Protein AF-B0TP03-F1 (afdb_monomer_lite)

Radius of gyration: 32.06 Å; chains: 1; bounding box: 71×53×84 Å

Secondary structure (DSSP, 8-state):
--BSEEEEE-TTSPEEE---B-SHHHHHHHHHHHHHH---PPPPSSS-S-----EEEEEEEETTEEEEEEEEESSSSEEEEEEEEEETTTEEEEEEEEEEEEHHHHHHHHHHHHHS-HHHHHHHHS----HHHHHHHHHHHHHHHHHHHHHHHHHHTTTPEEETTHHHHHHHHHHHHHHHHHHHHHHHHHSHHHHHHHHHTT--HHHHHHHHHHHHHHHHHHHHHHHHHHHHHHH-EEEEEEEEEEEEEEEEESSS-EEEEEETTEES-EEPS-HHHHHH--TT-EEEEEEEE-SSEEEEEEEEE-

Foldseek 3Di:
DKFQWKWKQAQVRDIDTPGIGQDLVSLVVSLVVVLVPHDDDDDDPPPPDDRPFIWIWIWDDDQQKIKIWIWGDPDSFKTWIKIWIADNPSDDIDIDTLGIDTVVVVSVLVVCVNPDDPVVNCCLRPNPCDPVVVVLVVVLVVLQVLLVLLLVLCVVLVQWWWFPVCVVVLVVQLVVQLVVCLVSLLCNCPDPVNVSVCVVVVHDPVNSNVCSNVVSSSSSSSNSNSVLSVVLVVAWDKDKDKWFWADWAAPQPDPQFLTWTDTPRIDDTHGDRDVVVSVPHDGGFIWMFTFIDDPTTTNTDDIGGD

Sequence (306 aa):
MKISLLSLELASGQTQEFGVVTSRTTLKHRLKEMLDSVIFEEPSVDGSGGLTMPMLIVQAKVRQCEITFTYDLLSKEEGLLALFYTGAKGGIERQKEFGFVSISELDEHLQRLLSESEDKFIEHYFPKKTRFNQAVKYLGVAYITAACLGLLSFIFFSELIWRDEFFPLAYIAGGVVYTVTLPILLLKALSQEGRERAEQVGQSMTKQVFAILVGNIILSFSLVAGGCNLWHVISAKATELDITFSDKNQDYWGKNCKGGVNFEHFSGTVCLEDRAYWKIVRPGMRAIAQGEASIIAFDVKAIELK

Structure (mmCIF, N/CA/C/O backbone):
data_AF-B0TP03-F1
#
_entry.id   AF-B0TP03-F1
#
loop_
_atom_site.group_PDB
_atom_site.id
_atom_site.type_symbol
_atom_site.label_atom_id
_atom_site.label_alt_id
_atom_site.label_comp_id
_atom_site.label_asym_id
_atom_site.label_entity_id
_atom_site.label_seq_id
_atom_site.pdbx_PDB_ins_code
_atom_site.Cartn_x
_atom_site.Cartn_y
_atom_site.Cartn_z
_atom_site.occupancy
_atom_site.B_iso_or_equiv
_atom_site.auth_seq_id
_atom_site.auth_comp_id
_atom_site.auth_asym_id
_atom_site.auth_atom_id
_atom_site.pdbx_PDB_model_num
ATOM 1 N N . MET A 1 1 ? -23.975 0.544 30.632 1.00 85.62 1 MET A N 1
ATOM 2 C CA . MET A 1 1 ? -24.926 -0.600 30.681 1.00 85.62 1 MET A CA 1
ATOM 3 C C . MET A 1 1 ? -24.720 -1.372 31.992 1.00 85.62 1 MET A C 1
ATOM 5 O O . MET A 1 1 ? -24.022 -0.849 32.851 1.00 85.62 1 MET A O 1
ATOM 9 N N . LYS A 1 2 ? -25.324 -2.556 32.202 1.00 86.19 2 LYS A N 1
ATOM 10 C CA . LYS A 1 2 ? -25.024 -3.421 33.366 1.00 86.19 2 LYS A CA 1
ATOM 11 C C . LYS A 1 2 ? -24.521 -4.789 32.911 1.00 86.19 2 LYS A C 1
ATOM 13 O O . LYS A 1 2 ? -25.027 -5.314 31.923 1.00 86.19 2 LYS A O 1
ATOM 18 N N . ILE A 1 3 ? -23.574 -5.354 33.648 1.00 88.81 3 ILE A N 1
ATOM 19 C CA . ILE A 1 3 ? -23.118 -6.735 33.474 1.00 88.81 3 ILE A CA 1
ATOM 20 C C . ILE A 1 3 ? -24.120 -7.624 34.206 1.00 88.81 3 ILE A C 1
ATOM 22 O O . ILE A 1 3 ? -24.299 -7.495 35.417 1.00 88.81 3 ILE A O 1
ATOM 26 N N . SER A 1 4 ? -24.830 -8.462 33.459 1.00 88.88 4 SER A N 1
ATOM 27 C CA . SER A 1 4 ? -25.849 -9.375 33.981 1.00 88.88 4 SER A CA 1
ATOM 28 C C . SER A 1 4 ? -25.266 -10.672 34.529 1.00 88.88 4 SER A C 1
ATOM 30 O O . SER A 1 4 ? -25.851 -11.221 35.456 1.00 88.88 4 SER A O 1
ATOM 32 N N . LEU A 1 5 ? -24.143 -11.135 33.978 1.00 88.56 5 LEU A N 1
ATOM 33 C CA . LEU A 1 5 ? -23.420 -12.310 34.451 1.00 88.56 5 LEU A CA 1
ATOM 34 C C . LEU A 1 5 ? -21.924 -12.017 34.429 1.00 88.56 5 LEU A C 1
ATOM 36 O O . LEU A 1 5 ? -21.401 -11.504 33.441 1.00 88.56 5 LEU A O 1
ATOM 40 N N . LEU A 1 6 ? -21.261 -12.360 35.522 1.00 89.94 6 LEU A N 1
ATOM 41 C CA . LEU A 1 6 ? -19.816 -12.404 35.641 1.00 89.94 6 LEU A CA 1
ATOM 42 C C . LEU A 1 6 ? -19.482 -13.769 36.232 1.00 89.94 6 LEU A C 1
ATOM 44 O O . LEU A 1 6 ? -19.864 -14.038 37.373 1.00 89.94 6 LEU A O 1
ATOM 48 N N . SER A 1 7 ? -18.833 -14.633 35.461 1.00 89.50 7 SER A N 1
ATOM 49 C CA . SER A 1 7 ? -18.517 -15.995 35.884 1.00 89.50 7 SER A CA 1
ATOM 50 C C . SER A 1 7 ? -17.102 -16.397 35.500 1.00 89.50 7 SER A C 1
ATOM 52 O O . SER A 1 7 ? -16.565 -15.939 34.496 1.00 89.50 7 SER A O 1
ATOM 54 N N . LEU A 1 8 ? -16.501 -17.253 36.317 1.00 87.56 8 LEU A N 1
ATOM 55 C CA . LEU A 1 8 ? -15.209 -17.878 36.072 1.00 87.56 8 LEU A CA 1
ATOM 56 C C . LEU A 1 8 ? -15.428 -19.376 35.912 1.00 87.56 8 LEU A C 1
ATOM 58 O O . LEU A 1 8 ? -15.836 -20.041 36.863 1.00 87.56 8 LEU A O 1
ATOM 62 N N . GLU A 1 9 ? -15.160 -19.901 34.731 1.00 85.88 9 GLU A N 1
ATOM 63 C CA . GLU A 1 9 ? -15.038 -21.334 34.508 1.00 85.88 9 GLU A CA 1
ATOM 64 C C . GLU A 1 9 ? -13.603 -21.737 34.825 1.00 85.88 9 GLU A C 1
ATOM 66 O O . GLU A 1 9 ? -12.656 -21.234 34.229 1.00 85.88 9 GLU A O 1
ATOM 71 N N . LEU A 1 10 ? -13.424 -22.595 35.822 1.00 82.25 10 LEU A N 1
ATOM 72 C CA . LEU A 1 10 ? -12.115 -23.098 36.214 1.00 82.25 10 LEU A CA 1
ATOM 73 C C . LEU A 1 10 ? -11.688 -24.252 35.305 1.00 82.25 10 LEU A C 1
ATOM 75 O O . LEU A 1 10 ? -12.522 -24.958 34.741 1.00 82.25 10 LEU A O 1
ATOM 79 N N . ALA A 1 11 ? -10.381 -24.521 35.269 1.00 73.25 11 ALA A N 1
ATOM 80 C CA . ALA A 1 11 ? -9.802 -25.681 34.585 1.00 73.25 11 ALA A CA 1
ATOM 81 C C . ALA A 1 11 ? -10.454 -27.022 34.991 1.00 73.25 11 ALA A C 1
ATOM 83 O O . ALA A 1 11 ? -10.520 -27.957 34.193 1.00 73.25 11 ALA A O 1
ATOM 84 N N . SER A 1 12 ? -10.980 -27.090 36.221 1.00 71.12 12 SER A N 1
ATOM 85 C CA . SER A 1 12 ? -11.707 -28.228 36.794 1.00 71.12 12 SER A CA 1
ATOM 86 C C . SER A 1 12 ? -13.129 -28.425 36.246 1.00 71.12 12 SER A C 1
ATOM 88 O O . SER A 1 12 ? -13.809 -29.368 36.650 1.00 71.12 12 SER A O 1
ATOM 90 N N . GLY A 1 13 ? -13.613 -27.531 35.376 1.00 70.62 13 GLY A N 1
ATOM 91 C CA . GLY A 1 13 ? -14.989 -27.509 34.871 1.00 70.62 13 GLY A CA 1
ATOM 92 C C . GLY A 1 13 ? -16.013 -26.936 35.858 1.00 70.62 13 GLY A C 1
ATOM 93 O O . GLY A 1 13 ? -17.207 -26.940 35.572 1.00 70.62 13 GLY A O 1
ATOM 94 N N . GLN A 1 14 ? -15.576 -26.449 37.025 1.00 80.50 14 GLN A N 1
ATOM 95 C CA . GLN A 1 14 ? -16.446 -25.743 37.966 1.00 80.50 14 GLN A CA 1
ATOM 96 C C . GLN A 1 14 ? -16.634 -24.284 37.541 1.00 80.50 14 GLN A C 1
ATOM 98 O O . GLN A 1 14 ? -15.659 -23.575 37.306 1.00 80.50 14 GLN A O 1
ATOM 103 N N . THR A 1 15 ? -17.881 -23.814 37.524 1.00 83.19 15 THR A N 1
ATOM 104 C CA . THR A 1 15 ? -18.215 -22.409 37.261 1.00 83.19 15 THR A CA 1
ATOM 105 C C . THR A 1 15 ? -18.489 -21.677 38.574 1.00 83.19 15 THR A C 1
ATOM 107 O O . THR A 1 15 ? -19.358 -22.078 39.349 1.00 83.19 15 THR A O 1
ATOM 110 N N . GLN A 1 16 ? -17.769 -20.587 38.829 1.00 85.44 16 GLN A N 1
ATOM 111 C CA . GLN A 1 16 ? -18.027 -19.664 39.935 1.00 85.44 16 GLN A CA 1
ATOM 112 C C . GLN A 1 16 ? -18.741 -18.416 39.412 1.00 85.44 16 GLN A C 1
ATOM 114 O O . GLN A 1 16 ? -18.237 -17.747 38.513 1.00 85.44 16 GLN A O 1
ATOM 119 N N . GLU A 1 17 ? -19.897 -18.075 39.980 1.00 87.25 17 GLU A N 1
ATOM 120 C CA . GLU A 1 17 ? -20.654 -16.873 39.613 1.00 87.25 17 GLU A CA 1
ATOM 121 C C . GLU A 1 17 ? -20.445 -15.739 40.626 1.00 87.25 17 GLU A C 1
ATOM 123 O O . GLU A 1 17 ? -20.594 -15.918 41.833 1.00 87.25 17 GLU A O 1
ATOM 128 N N . PHE A 1 18 ? -20.167 -14.536 40.124 1.00 83.06 18 PHE A N 1
ATOM 129 C CA . PHE A 1 18 ? -19.879 -13.336 40.923 1.00 83.06 18 PHE A CA 1
ATOM 130 C C . PHE A 1 18 ? -21.017 -12.298 40.878 1.00 83.06 18 PHE A C 1
ATOM 132 O O . PHE A 1 18 ? -20.941 -11.234 41.508 1.00 83.06 18 PHE A O 1
ATOM 139 N N . GLY A 1 19 ? -22.107 -12.634 40.181 1.00 81.00 19 GLY A N 1
ATOM 140 C CA . GLY A 1 19 ? -23.354 -11.877 40.136 1.00 81.00 19 GLY A CA 1
ATOM 141 C C . GLY A 1 19 ? -23.334 -10.643 39.227 1.00 81.00 19 GLY A C 1
ATOM 142 O O . GLY A 1 19 ? -22.474 -10.466 38.366 1.00 81.00 19 GLY A O 1
ATOM 143 N N . VAL A 1 20 ? -24.341 -9.784 39.411 1.00 85.88 20 VAL A N 1
ATOM 144 C CA . VAL A 1 20 ? -24.569 -8.582 38.594 1.00 85.88 20 VAL A CA 1
ATOM 145 C C . VAL A 1 20 ? -23.602 -7.463 38.993 1.00 85.88 20 VAL A C 1
ATOM 147 O O . VAL A 1 20 ? -23.503 -7.113 40.169 1.00 85.88 20 VAL A O 1
ATOM 150 N N . VAL A 1 21 ? -22.965 -6.823 38.008 1.00 86.50 21 VAL A N 1
ATOM 151 C CA . VAL A 1 21 ? -22.079 -5.665 38.218 1.00 86.50 21 VAL A CA 1
ATOM 152 C C . VAL A 1 21 ? -22.656 -4.424 37.533 1.00 86.50 21 VAL A C 1
ATOM 154 O O . VAL A 1 21 ? -22.901 -4.400 36.325 1.00 86.50 21 VAL A O 1
ATOM 157 N N . THR A 1 22 ? -22.887 -3.370 38.318 1.00 84.88 22 THR A N 1
ATOM 158 C CA . THR A 1 22 ? -23.522 -2.115 37.866 1.00 84.88 22 THR A CA 1
ATOM 159 C C . THR A 1 22 ? -22.619 -0.887 37.976 1.00 84.88 22 THR A C 1
ATOM 161 O O . THR A 1 22 ? -22.994 0.180 37.495 1.00 84.88 22 THR A O 1
ATOM 164 N N . SER A 1 23 ? -21.438 -1.005 38.593 1.00 86.62 23 SER A N 1
ATOM 165 C CA . SER A 1 23 ? -20.536 0.124 38.846 1.00 86.62 23 SER A CA 1
ATOM 166 C C . SER A 1 23 ? -19.067 -0.234 38.596 1.00 86.62 23 SER A C 1
ATOM 168 O O . SER A 1 23 ? -18.667 -1.391 38.729 1.00 86.62 23 SER A O 1
ATOM 170 N N . ARG A 1 24 ? -18.251 0.776 38.258 1.00 86.12 24 ARG A N 1
ATOM 171 C CA . ARG A 1 24 ? -16.808 0.611 37.993 1.00 86.12 24 ARG A CA 1
ATOM 172 C C . ARG A 1 24 ? -16.020 0.177 39.232 1.00 86.12 24 ARG A C 1
ATOM 174 O O . ARG A 1 24 ? -15.080 -0.598 39.121 1.00 86.12 24 ARG A O 1
ATOM 181 N N . THR A 1 25 ? -16.394 0.666 40.413 1.00 85.31 25 THR A N 1
ATOM 182 C CA . THR A 1 25 ? -15.745 0.286 41.677 1.00 85.31 25 THR A CA 1
ATOM 183 C C . THR A 1 25 ? -16.023 -1.173 42.019 1.00 85.31 25 THR A C 1
ATOM 185 O O . THR A 1 25 ? -15.100 -1.904 42.370 1.00 85.31 25 THR A O 1
ATOM 188 N N . THR A 1 26 ? -17.270 -1.622 41.844 1.00 86.19 26 THR A N 1
ATOM 189 C CA . THR A 1 26 ? -17.643 -3.031 42.027 1.00 86.19 26 THR A CA 1
ATOM 190 C C . THR A 1 26 ? -16.922 -3.933 41.026 1.00 86.19 26 THR A C 1
ATOM 192 O O . THR A 1 26 ? -16.451 -4.994 41.416 1.00 86.19 26 THR A O 1
ATOM 195 N N . LEU A 1 27 ? -16.781 -3.502 39.767 1.00 86.88 27 LEU A N 1
ATOM 196 C CA . LEU A 1 27 ? -16.062 -4.257 38.738 1.00 86.88 27 LEU A CA 1
ATOM 197 C C . LEU A 1 27 ? -14.613 -4.548 39.145 1.00 86.88 27 LEU A C 1
ATOM 199 O O . LEU A 1 27 ? -14.213 -5.707 39.147 1.00 86.88 27 LEU A O 1
ATOM 203 N N . LYS A 1 28 ? -13.855 -3.524 39.556 1.00 86.31 28 LYS A N 1
ATOM 204 C CA . LYS A 1 28 ? -12.455 -3.704 39.977 1.00 86.31 28 LYS A CA 1
ATOM 205 C C . LYS A 1 28 ? -12.315 -4.658 41.158 1.00 86.31 28 LYS A C 1
ATOM 207 O O . LYS A 1 28 ? -11.417 -5.492 41.167 1.00 86.31 28 LYS A O 1
ATOM 212 N N . HIS A 1 29 ? -13.205 -4.541 42.144 1.00 86.69 29 HIS A N 1
ATOM 213 C CA . HIS A 1 29 ? -13.204 -5.445 43.291 1.00 86.69 29 HIS A CA 1
ATOM 214 C C . HIS A 1 29 ? -13.465 -6.892 42.859 1.00 86.69 29 HIS A C 1
ATOM 216 O O . HIS A 1 29 ? -12.741 -7.788 43.277 1.00 86.69 29 HIS A O 1
ATOM 222 N N . ARG A 1 30 ? -14.474 -7.118 42.007 1.00 86.62 30 ARG A N 1
ATOM 223 C CA . ARG A 1 30 ? -14.832 -8.459 41.529 1.00 86.62 30 ARG A CA 1
ATOM 224 C C . ARG A 1 30 ? -13.748 -9.078 40.654 1.00 86.62 30 ARG A C 1
ATOM 226 O O . ARG A 1 30 ? -13.417 -10.231 40.871 1.00 86.62 30 ARG A O 1
ATOM 233 N N . LEU A 1 31 ? -13.156 -8.320 39.732 1.00 85.81 31 LEU A N 1
ATOM 234 C CA . LEU A 1 31 ? -12.042 -8.814 38.916 1.00 85.81 31 LEU A CA 1
ATOM 235 C C . LEU A 1 31 ? -10.858 -9.233 39.789 1.00 85.81 31 LEU A C 1
ATOM 237 O O . LEU A 1 31 ? -10.301 -10.303 39.580 1.00 85.81 31 LEU A O 1
ATOM 241 N N . LYS A 1 32 ? -10.511 -8.434 40.806 1.00 85.88 32 LYS A N 1
ATOM 242 C CA . LYS A 1 32 ? -9.447 -8.794 41.747 1.00 85.88 32 LYS A CA 1
ATOM 243 C C . LYS A 1 32 ? -9.773 -10.077 42.519 1.00 85.88 32 LYS A C 1
ATOM 245 O O . LYS A 1 32 ? -8.944 -10.972 42.576 1.00 85.88 32 LYS A O 1
ATOM 250 N N . GLU A 1 33 ? -10.983 -10.173 43.064 1.00 86.19 33 GLU A N 1
ATOM 251 C CA . GLU A 1 33 ? -11.461 -11.355 43.795 1.00 86.19 33 GLU A CA 1
ATOM 252 C C . GLU A 1 33 ? -11.407 -12.631 42.936 1.00 86.19 33 GLU A C 1
ATOM 254 O O . GLU A 1 33 ? -10.988 -13.677 43.422 1.00 86.19 33 GLU A O 1
ATOM 259 N N . MET A 1 34 ? -11.771 -12.531 41.653 1.00 84.00 34 MET A N 1
ATOM 260 C CA . MET A 1 34 ? -11.698 -13.637 40.692 1.00 84.00 34 MET A CA 1
ATOM 261 C C . MET A 1 34 ? -10.260 -14.045 40.384 1.00 84.00 34 MET A C 1
ATOM 263 O O . MET A 1 34 ? -9.949 -15.225 40.331 1.00 84.00 34 MET A O 1
ATOM 267 N N . LEU A 1 35 ? -9.364 -13.083 40.180 1.00 81.69 35 LEU A N 1
ATOM 268 C CA . LEU A 1 35 ? -7.963 -13.374 39.872 1.00 81.69 35 LEU A CA 1
ATOM 269 C C . LEU A 1 35 ? -7.223 -13.973 41.068 1.00 81.69 35 LEU A C 1
ATOM 271 O O . LEU A 1 35 ? -6.381 -14.852 40.893 1.00 81.69 35 LEU A O 1
ATOM 275 N N . ASP A 1 36 ? -7.563 -13.530 42.278 1.00 82.62 36 ASP A N 1
ATOM 276 C CA . ASP A 1 36 ? -7.019 -14.076 43.520 1.00 82.62 36 ASP A CA 1
ATOM 277 C C . ASP A 1 36 ? -7.499 -15.523 43.769 1.00 82.62 36 ASP A C 1
ATOM 279 O O . ASP A 1 36 ? -6.809 -16.276 44.459 1.00 82.62 36 ASP A O 1
ATOM 283 N N . SER A 1 37 ? -8.641 -15.941 43.198 1.00 76.94 37 SER A N 1
ATOM 284 C CA . SER A 1 37 ? -9.171 -17.307 43.331 1.00 76.94 37 SER A CA 1
ATOM 285 C C . SER A 1 37 ? -8.640 -18.301 42.290 1.00 76.94 37 SER A C 1
ATOM 287 O O . SER A 1 37 ? -8.817 -19.510 42.463 1.00 76.94 37 SER A O 1
ATOM 289 N N . VAL A 1 38 ? -7.966 -17.832 41.233 1.00 79.19 38 VAL A N 1
ATOM 290 C CA . VAL A 1 38 ? -7.401 -18.695 40.186 1.00 79.19 38 VAL A CA 1
ATOM 291 C C . VAL A 1 38 ? -6.059 -19.271 40.636 1.00 79.19 38 VAL A C 1
ATOM 293 O O . VAL A 1 38 ? -5.077 -18.554 40.850 1.00 79.19 38 VAL A O 1
ATOM 296 N N . ILE A 1 39 ? -6.001 -20.598 40.716 1.00 71.56 39 ILE A N 1
ATOM 297 C CA . ILE A 1 39 ? -4.758 -21.351 40.875 1.00 71.56 39 ILE A CA 1
ATOM 298 C C . ILE A 1 39 ? -4.334 -21.810 39.481 1.00 71.56 39 ILE A C 1
ATOM 300 O O . ILE A 1 39 ? -5.025 -22.604 38.849 1.00 71.56 39 ILE A O 1
ATOM 304 N N . PHE A 1 40 ? -3.207 -21.290 38.999 1.00 67.81 40 PHE A N 1
ATOM 305 C CA . PHE A 1 40 ? -2.584 -21.785 37.776 1.00 67.81 40 PHE A CA 1
ATOM 306 C C . PHE A 1 40 ? -1.848 -23.074 38.128 1.00 67.81 40 PHE A C 1
ATOM 308 O O . PHE A 1 40 ? -0.801 -23.036 38.774 1.00 67.81 40 PHE A O 1
ATOM 315 N N . GLU A 1 41 ? -2.439 -24.212 37.776 1.00 60.69 41 GLU A N 1
ATOM 316 C CA . GLU A 1 41 ? -1.757 -25.498 37.878 1.00 60.69 41 GLU A CA 1
ATOM 317 C C . GLU A 1 41 ? -0.670 -25.560 36.798 1.00 60.69 41 GLU A C 1
ATOM 319 O O . GLU A 1 41 ? -0.931 -25.300 35.621 1.00 60.69 41 GLU A O 1
ATOM 324 N N . GLU A 1 42 ? 0.569 -25.866 37.195 1.00 51.88 42 GLU A N 1
ATOM 325 C CA . GLU A 1 42 ? 1.629 -26.148 36.228 1.00 51.88 42 GLU A CA 1
ATOM 326 C C . GLU A 1 42 ? 1.231 -27.378 35.393 1.00 51.88 42 GLU A C 1
ATOM 328 O O . GLU A 1 42 ? 0.699 -28.344 35.951 1.00 51.88 42 GLU A O 1
ATOM 333 N N . PRO A 1 43 ? 1.479 -27.382 34.068 1.00 51.88 43 PRO A N 1
ATOM 334 C CA . PRO A 1 43 ? 1.178 -28.537 33.236 1.00 51.88 43 PRO A CA 1
ATOM 335 C C . PRO A 1 43 ? 1.847 -29.786 33.810 1.00 51.88 43 PRO A C 1
ATOM 337 O O . PRO A 1 43 ? 3.074 -29.845 33.913 1.00 51.88 43 PRO A O 1
ATOM 340 N N . SER A 1 44 ? 1.056 -30.800 34.167 1.00 43.59 44 SER A N 1
ATOM 341 C CA . SER A 1 44 ? 1.625 -32.106 34.498 1.00 43.59 44 SER A CA 1
ATOM 342 C C . SER A 1 44 ? 2.385 -32.644 33.277 1.00 43.59 44 SER A C 1
ATOM 344 O O . SER A 1 44 ? 1.891 -32.609 32.150 1.00 43.59 44 SER A O 1
ATOM 346 N N . VAL A 1 45 ? 3.619 -33.103 33.500 1.00 48.41 45 VAL A N 1
ATOM 347 C CA . VAL A 1 45 ? 4.570 -33.551 32.461 1.00 48.41 45 VAL A CA 1
ATOM 348 C C . VAL A 1 45 ? 4.078 -34.810 31.717 1.00 48.41 45 VAL A C 1
ATOM 350 O O . VAL A 1 45 ? 4.607 -35.177 30.667 1.00 48.41 45 VAL A O 1
ATOM 353 N N . ASP A 1 46 ? 3.003 -35.432 32.197 1.00 45.62 46 ASP A N 1
ATOM 354 C CA . ASP A 1 46 ? 2.390 -36.622 31.619 1.00 45.62 46 ASP A CA 1
ATOM 355 C C . ASP A 1 46 ? 1.357 -36.215 30.557 1.00 45.62 46 ASP A C 1
ATOM 357 O O . ASP A 1 46 ? 0.153 -36.269 30.803 1.00 45.62 46 ASP A O 1
ATOM 361 N N . GLY A 1 47 ? 1.842 -35.769 29.390 1.00 46.75 47 GLY A N 1
ATOM 362 C CA . GLY A 1 47 ? 1.116 -35.153 28.260 1.00 46.75 47 GLY A CA 1
ATOM 363 C C . GLY A 1 47 ? -0.129 -35.876 27.714 1.00 46.75 47 GLY A C 1
ATOM 364 O O . GLY A 1 47 ? -0.182 -36.253 26.547 1.00 46.75 47 GLY A O 1
ATOM 365 N N . SER A 1 48 ? -1.153 -36.026 28.548 1.00 42.19 48 SER A N 1
ATOM 366 C CA . SER A 1 48 ? -2.422 -36.709 28.282 1.00 42.19 48 SER A CA 1
ATOM 367 C C . SER A 1 48 ? -3.648 -35.898 28.721 1.00 42.19 48 SER A C 1
ATOM 369 O O . SER A 1 48 ? -4.767 -36.236 28.341 1.00 42.19 48 SER A O 1
ATOM 371 N N . GLY A 1 49 ? -3.459 -34.795 29.453 1.00 45.34 49 GLY A N 1
ATOM 372 C CA . GLY A 1 49 ? -4.513 -33.830 29.761 1.00 45.34 49 GLY A CA 1
ATOM 373 C C . GLY A 1 49 ? -4.442 -32.638 28.814 1.00 45.34 49 GLY A C 1
ATOM 374 O O . GLY A 1 49 ? -3.429 -31.942 28.777 1.00 45.34 49 GLY A O 1
ATOM 375 N N . GLY A 1 50 ? -5.503 -32.383 28.046 1.00 46.34 50 GLY A N 1
ATOM 376 C CA . GLY A 1 50 ? -5.658 -31.082 27.399 1.00 46.34 50 GLY A CA 1
ATOM 377 C C . GLY A 1 50 ? -5.659 -29.995 28.475 1.00 46.34 50 GLY A C 1
ATOM 378 O O . GLY A 1 50 ? -6.378 -30.126 29.461 1.00 46.34 50 GLY A 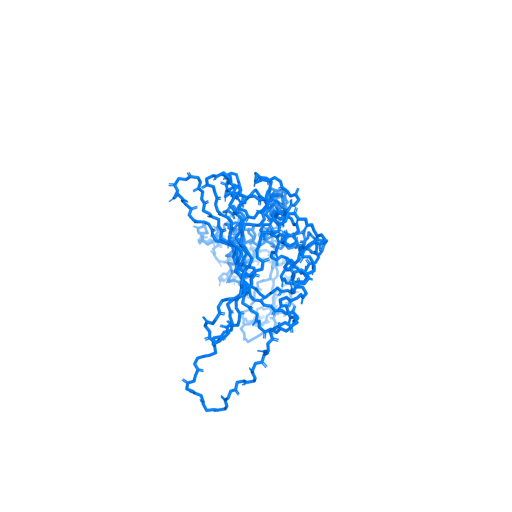O 1
ATOM 379 N N . LEU A 1 51 ? -4.840 -28.953 28.313 1.00 53.88 51 LEU A N 1
ATOM 380 C CA . LEU A 1 51 ? -4.886 -27.783 29.190 1.00 53.88 51 LEU A CA 1
ATOM 381 C C . LEU A 1 51 ? -6.234 -27.076 28.991 1.00 53.88 51 LEU A C 1
ATOM 383 O O . LEU A 1 51 ? -6.398 -26.296 28.055 1.00 53.88 51 LEU A O 1
ATOM 387 N N . THR A 1 52 ? -7.210 -27.354 29.852 1.00 62.31 52 THR A N 1
ATOM 388 C CA . THR A 1 52 ? -8.386 -26.497 30.013 1.00 62.31 52 THR A CA 1
ATOM 389 C C . THR A 1 52 ? -7.958 -25.278 30.811 1.00 62.31 52 THR A C 1
ATOM 391 O O . THR A 1 52 ? -7.680 -25.373 32.003 1.00 62.31 52 THR A O 1
ATOM 394 N N . MET A 1 53 ? -7.847 -24.129 30.150 1.00 76.12 53 MET A N 1
ATOM 395 C CA . MET A 1 53 ? -7.505 -22.881 30.827 1.00 76.12 53 MET A CA 1
ATOM 396 C C . MET A 1 53 ? -8.732 -22.301 31.536 1.00 76.12 53 MET A C 1
ATOM 398 O O . MET A 1 53 ? -9.845 -22.458 31.030 1.00 76.12 53 MET A O 1
ATOM 402 N N . PRO A 1 54 ? -8.567 -21.637 32.695 1.00 84.62 54 PRO A N 1
ATOM 403 C CA . PRO A 1 54 ? -9.662 -20.907 33.310 1.00 84.62 54 PRO A CA 1
ATOM 404 C C . PRO A 1 54 ? -10.184 -19.828 32.355 1.00 84.62 54 PRO A C 1
ATOM 406 O O . PRO A 1 54 ? -9.401 -19.044 31.822 1.00 84.62 54 PRO A O 1
ATOM 409 N N . MET A 1 55 ? -11.497 -19.759 32.161 1.00 88.19 55 MET A N 1
ATOM 410 C CA . MET A 1 55 ? -12.141 -18.798 31.272 1.00 88.19 55 MET A CA 1
ATOM 411 C C . MET A 1 55 ? -13.057 -17.877 32.070 1.00 88.19 55 MET A C 1
ATOM 413 O O . MET A 1 55 ? -13.991 -18.300 32.751 1.00 88.19 55 MET A O 1
ATOM 417 N N . LEU A 1 56 ? -12.813 -16.580 31.957 1.00 89.62 56 LEU A N 1
ATOM 418 C CA . LEU A 1 56 ? -13.709 -15.549 32.446 1.00 89.62 56 LEU A CA 1
ATOM 419 C C . LEU A 1 56 ? -14.779 -15.268 31.387 1.00 89.62 56 LEU A C 1
ATOM 421 O O . LEU A 1 56 ? -14.465 -14.907 30.254 1.00 89.62 56 LEU A O 1
ATOM 425 N N . ILE A 1 57 ? -16.045 -15.352 31.781 1.00 90.38 57 ILE A N 1
ATOM 426 C CA . ILE A 1 57 ? -17.188 -14.993 30.944 1.00 90.38 57 ILE A CA 1
ATOM 427 C C . ILE A 1 57 ? -17.880 -13.777 31.555 1.00 90.38 57 ILE A C 1
ATOM 429 O O . ILE A 1 57 ? -18.298 -13.778 32.716 1.00 90.38 57 ILE A O 1
ATOM 433 N N . VAL A 1 58 ? -18.045 -12.728 30.751 1.00 91.19 58 VAL A N 1
ATOM 434 C CA . VAL A 1 58 ? -18.787 -11.525 31.137 1.00 91.19 58 VAL A CA 1
ATOM 435 C C . VAL A 1 58 ? -19.929 -11.309 30.164 1.00 91.19 58 VAL A C 1
ATOM 437 O O . VAL A 1 58 ? -19.693 -11.020 28.996 1.00 91.19 58 VAL A O 1
ATOM 440 N N . GLN A 1 59 ? -21.173 -11.397 30.631 1.00 90.69 59 GLN A N 1
ATOM 441 C CA . GLN A 1 59 ? -22.351 -11.148 29.800 1.00 90.69 59 GLN A CA 1
ATOM 442 C C . GLN A 1 59 ? -23.097 -9.898 30.254 1.00 90.69 59 GLN A C 1
ATOM 444 O O . GLN A 1 59 ? -23.381 -9.706 31.439 1.00 90.69 59 GLN A O 1
ATOM 449 N N . ALA A 1 60 ? -23.496 -9.074 29.294 1.00 89.62 60 ALA A N 1
ATOM 450 C CA . ALA A 1 60 ? -24.397 -7.950 29.476 1.00 89.62 60 ALA A CA 1
ATOM 451 C C . ALA A 1 60 ? -25.607 -8.097 28.553 1.00 89.62 60 ALA A C 1
ATOM 453 O O . ALA A 1 60 ? -25.492 -8.045 27.329 1.00 89.62 60 ALA A O 1
ATOM 454 N N . LYS A 1 61 ? -26.788 -8.229 29.160 1.00 85.69 61 LYS A N 1
ATOM 455 C CA . LYS A 1 61 ? -28.072 -8.204 28.454 1.00 85.69 61 LYS A CA 1
ATOM 456 C C . LYS A 1 61 ? -28.652 -6.797 28.468 1.00 85.69 61 LYS A C 1
ATOM 458 O O . LYS A 1 61 ? -28.946 -6.240 29.532 1.00 85.69 61 LYS A O 1
ATOM 463 N N . VAL A 1 62 ? -28.831 -6.223 27.282 1.00 81.19 62 VAL A N 1
ATOM 464 C CA . VAL A 1 62 ? -29.394 -4.884 27.093 1.00 81.19 62 VAL A CA 1
ATOM 465 C C . VAL A 1 62 ? -30.552 -4.985 26.117 1.00 81.19 62 VAL A C 1
ATOM 467 O O . VAL A 1 62 ? -30.373 -5.263 24.937 1.00 81.19 62 VAL A O 1
ATOM 470 N N . ARG A 1 63 ? -31.770 -4.762 26.623 1.00 80.00 63 ARG A N 1
ATOM 471 C CA . ARG A 1 63 ? -33.014 -4.931 25.857 1.00 80.00 63 ARG A CA 1
ATOM 472 C C . ARG A 1 63 ? -33.104 -6.348 25.268 1.00 80.00 63 ARG A C 1
ATOM 474 O O . ARG A 1 63 ? -33.265 -7.289 26.033 1.00 80.00 63 ARG A O 1
ATOM 481 N N . GLN A 1 64 ? -33.029 -6.489 23.946 1.00 76.75 64 GLN A N 1
ATOM 482 C CA . GLN A 1 64 ? -33.064 -7.773 23.236 1.00 76.75 64 GLN A CA 1
ATOM 483 C C . GLN A 1 64 ? -31.671 -8.207 22.735 1.00 76.75 64 GLN A C 1
ATOM 485 O O . GLN A 1 64 ? -31.562 -9.227 22.063 1.00 76.75 64 GLN A O 1
ATOM 490 N N . CYS A 1 65 ? -30.621 -7.439 23.029 1.00 81.75 65 CYS A N 1
ATOM 491 C CA . CYS A 1 65 ? -29.252 -7.714 22.608 1.00 81.75 65 CYS A CA 1
ATOM 492 C C . CYS A 1 65 ? -28.440 -8.343 23.746 1.00 81.75 65 CYS A C 1
ATOM 494 O O . CYS A 1 65 ? -28.651 -8.042 24.928 1.00 81.75 65 CYS A O 1
ATOM 496 N N . GLU A 1 66 ? -27.470 -9.169 23.376 1.00 88.69 66 GLU A N 1
ATOM 497 C CA . GLU A 1 66 ? -26.533 -9.818 24.287 1.00 88.69 66 GLU A CA 1
ATOM 498 C C . GLU A 1 66 ? -25.100 -9.488 23.872 1.00 88.69 66 GLU A C 1
ATOM 500 O O . GLU A 1 66 ? -24.737 -9.589 22.701 1.00 88.69 66 GLU A O 1
ATOM 505 N N . ILE A 1 67 ? -24.308 -9.025 24.835 1.00 91.00 67 ILE A N 1
ATOM 506 C CA . ILE A 1 67 ? -22.877 -8.768 24.688 1.00 91.00 67 ILE A CA 1
ATOM 507 C C . ILE A 1 67 ? -22.155 -9.754 25.595 1.00 91.00 67 ILE A C 1
ATOM 509 O O . ILE A 1 67 ? -22.452 -9.795 26.790 1.00 91.00 67 ILE A O 1
ATOM 513 N N . THR A 1 68 ? -21.195 -10.497 25.058 1.00 92.06 68 THR A N 1
ATOM 514 C CA . THR A 1 68 ? -20.407 -11.473 25.815 1.00 92.06 68 THR A CA 1
ATOM 515 C C . THR A 1 68 ? -18.926 -11.233 25.586 1.00 92.06 68 THR A C 1
ATOM 517 O O . THR A 1 68 ? -18.472 -11.246 24.449 1.00 92.06 68 THR A O 1
ATOM 520 N N . PHE A 1 69 ? -18.166 -11.033 26.654 1.00 92.12 69 PHE A N 1
ATOM 521 C CA . PHE A 1 69 ? -16.718 -11.179 26.625 1.00 92.12 69 PHE A CA 1
ATOM 522 C C . PHE A 1 69 ? -16.354 -12.578 27.109 1.00 92.12 69 PHE A C 1
ATOM 524 O O . PHE A 1 69 ? -16.880 -13.021 28.133 1.00 92.12 69 PHE A O 1
ATOM 531 N N . THR A 1 70 ? -15.448 -13.236 26.400 1.00 92.06 70 THR A N 1
ATOM 532 C CA . THR A 1 70 ? -14.730 -14.415 26.889 1.00 92.06 70 THR A CA 1
ATOM 533 C C . THR A 1 70 ? -13.264 -14.044 27.019 1.00 92.06 70 THR A C 1
ATOM 535 O O . THR A 1 70 ? -12.705 -13.382 26.141 1.00 92.06 70 THR A O 1
ATOM 538 N N . TYR A 1 71 ? -12.658 -14.413 28.136 1.00 90.88 71 TYR A N 1
ATOM 539 C CA . TYR A 1 71 ? -11.261 -14.136 28.412 1.00 90.88 71 TYR A CA 1
ATOM 540 C C . TYR A 1 71 ? -10.600 -15.392 28.962 1.00 90.88 71 TYR A C 1
ATOM 542 O O . TYR A 1 71 ? -10.830 -15.751 30.116 1.00 90.88 71 TYR A O 1
ATOM 550 N N . ASP A 1 72 ? -9.808 -16.060 28.130 1.00 89.44 72 ASP A N 1
ATOM 551 C CA . ASP A 1 72 ? -9.061 -17.250 28.530 1.00 89.44 72 ASP A CA 1
ATOM 552 C C . ASP A 1 72 ? -7.812 -16.805 29.289 1.00 89.44 72 ASP A C 1
ATOM 554 O O . ASP A 1 72 ? -6.932 -16.155 28.719 1.00 89.44 72 ASP A O 1
ATOM 558 N N . LEU A 1 73 ? -7.738 -17.110 30.583 1.00 87.25 73 LEU A N 1
ATOM 559 C CA . LEU A 1 73 ? -6.610 -16.721 31.419 1.00 87.25 73 LEU A CA 1
ATOM 560 C C . LEU A 1 73 ? -5.402 -17.597 31.092 1.00 87.25 73 LEU A C 1
ATOM 562 O O . LEU A 1 73 ? -5.371 -18.778 31.436 1.00 87.25 73 LEU A O 1
ATOM 566 N N . LEU A 1 74 ? -4.382 -16.989 30.487 1.00 84.19 74 LEU A N 1
ATOM 567 C CA . LEU A 1 74 ? -3.093 -17.635 30.238 1.00 84.19 74 LEU A CA 1
ATOM 568 C C . LEU A 1 74 ? -2.158 -17.486 31.446 1.00 84.19 74 LEU A C 1
ATOM 570 O O . LEU A 1 74 ? -1.380 -18.387 31.754 1.00 84.19 74 LEU A O 1
ATOM 574 N N . SER A 1 75 ? -2.236 -16.346 32.137 1.00 81.44 75 SER A N 1
ATOM 575 C CA . SER A 1 75 ? -1.461 -16.052 33.342 1.00 81.44 75 SER A CA 1
ATOM 576 C C . SER A 1 75 ? -2.219 -15.107 34.283 1.00 81.44 75 SER A C 1
ATOM 578 O O . SER A 1 75 ? -3.342 -14.678 34.009 1.00 81.44 75 SER A O 1
ATOM 580 N N . LYS A 1 76 ? -1.585 -14.740 35.406 1.00 77.50 76 LYS A N 1
ATOM 581 C CA . LYS A 1 76 ? -2.095 -13.712 36.330 1.00 77.50 76 LYS A CA 1
ATOM 582 C C . LYS A 1 76 ? -2.090 -12.297 35.757 1.00 77.50 76 LYS A C 1
ATOM 584 O O . LYS A 1 76 ? -2.557 -11.401 36.450 1.00 77.50 76 LYS A O 1
ATOM 589 N N . GLU A 1 77 ? -1.545 -12.083 34.564 1.00 82.06 77 GLU A N 1
ATOM 590 C CA . GLU A 1 77 ? -1.385 -10.753 33.968 1.00 82.06 77 GLU A CA 1
ATOM 591 C C . GLU A 1 77 ? -2.024 -10.640 32.579 1.00 82.06 77 GLU A C 1
ATOM 593 O O . GLU A 1 77 ? -2.437 -9.545 32.193 1.00 82.06 77 GLU A O 1
ATOM 598 N N . GLU A 1 78 ? -2.174 -11.751 31.854 1.00 86.56 78 GLU A N 1
ATOM 599 C CA . GLU A 1 78 ? -2.590 -11.767 30.448 1.00 86.56 78 GLU A CA 1
ATOM 600 C C . GLU A 1 78 ? -3.485 -12.961 30.089 1.00 86.56 78 GLU A C 1
ATOM 602 O O . GLU A 1 78 ? -3.521 -13.993 30.767 1.00 86.56 78 GLU A O 1
ATOM 607 N N . GLY A 1 79 ? -4.228 -12.797 28.999 1.00 87.56 79 GLY A N 1
ATOM 608 C CA . GLY A 1 79 ? -5.187 -13.769 28.504 1.00 87.56 79 GLY A CA 1
ATOM 609 C C . GLY A 1 79 ? -5.620 -13.495 27.069 1.00 87.56 79 GLY A C 1
ATOM 610 O O . GLY A 1 79 ? -5.232 -12.493 26.467 1.00 87.56 79 GLY A O 1
ATOM 611 N N . LEU A 1 80 ? -6.425 -14.395 26.510 1.00 88.44 80 LEU A N 1
ATOM 612 C CA . LEU A 1 80 ? -7.002 -14.234 25.176 1.00 88.44 80 LEU A CA 1
ATOM 613 C C . LEU A 1 80 ? -8.407 -13.654 25.283 1.00 88.44 80 LEU A C 1
ATOM 615 O O . LEU A 1 80 ? -9.294 -14.295 25.835 1.00 88.44 80 LEU A O 1
ATOM 619 N N . LEU A 1 81 ? -8.621 -12.454 24.744 1.00 91.31 81 LEU A N 1
ATOM 620 C CA . LEU A 1 81 ? -9.919 -11.776 24.792 1.00 91.31 81 LEU A CA 1
ATOM 621 C C . LEU A 1 81 ? -10.683 -11.926 23.472 1.00 91.31 81 LEU A C 1
ATOM 623 O O . LEU A 1 81 ? -10.187 -11.562 22.399 1.00 91.31 81 LEU A O 1
ATOM 627 N N . ALA A 1 82 ? -11.943 -12.344 23.564 1.00 89.94 82 ALA A N 1
ATOM 628 C CA . ALA A 1 82 ? -12.913 -12.257 22.481 1.00 89.94 82 ALA A CA 1
ATOM 629 C C . ALA A 1 82 ? -14.207 -11.572 22.944 1.00 89.94 82 ALA A C 1
ATOM 631 O O . ALA A 1 82 ? -14.621 -11.661 24.099 1.00 89.94 82 ALA A O 1
ATOM 632 N N . LEU A 1 83 ? -14.843 -10.855 22.019 1.00 92.62 83 LEU A N 1
ATOM 633 C CA . LEU A 1 83 ? -16.109 -10.157 22.210 1.00 92.62 83 LEU A CA 1
ATOM 634 C C . LEU A 1 83 ? -17.130 -10.656 21.197 1.00 92.62 83 LEU A C 1
ATOM 636 O O . LEU A 1 83 ? -16.913 -10.567 19.988 1.00 92.62 83 LEU A O 1
ATOM 640 N N . PHE A 1 84 ? -18.275 -11.084 21.703 1.00 90.44 84 PHE A N 1
ATOM 641 C CA . PHE A 1 84 ? -19.430 -11.530 20.948 1.00 90.44 84 PHE A CA 1
ATOM 642 C C . PHE A 1 84 ? -20.587 -10.556 21.153 1.00 90.44 84 PHE A C 1
ATOM 644 O O . PHE A 1 84 ? -20.825 -10.055 22.255 1.00 90.44 84 PHE A O 1
ATOM 651 N N . TYR A 1 85 ? -21.308 -10.279 20.076 1.00 89.38 85 TYR A N 1
ATOM 652 C CA . TYR A 1 85 ? -22.521 -9.477 20.092 1.00 89.38 85 TYR A CA 1
ATOM 653 C C . TYR A 1 85 ? -23.625 -10.179 19.308 1.00 89.38 85 TYR A C 1
ATOM 655 O O . TYR A 1 85 ? -23.464 -10.451 18.114 1.00 89.38 85 TYR A O 1
ATOM 663 N N . THR A 1 86 ? -24.763 -10.374 19.967 1.00 87.00 86 THR A N 1
ATOM 664 C CA . THR A 1 86 ? -25.975 -10.965 19.400 1.00 87.00 86 THR A CA 1
ATOM 665 C C . THR A 1 86 ? -27.094 -9.930 19.433 1.00 87.00 86 THR A C 1
ATOM 667 O O . THR A 1 86 ? -27.440 -9.388 20.484 1.00 87.00 86 THR A O 1
ATOM 670 N N . GLY A 1 87 ? -27.652 -9.609 18.264 1.00 82.19 87 GLY A N 1
ATOM 671 C CA . GLY A 1 87 ? -28.654 -8.551 18.126 1.00 82.19 87 GLY A CA 1
ATOM 672 C C . GLY A 1 87 ? -30.079 -8.971 18.510 1.00 82.19 87 GLY A C 1
ATOM 673 O O . GLY A 1 87 ? -30.411 -10.153 18.563 1.00 82.19 87 GLY A O 1
ATOM 674 N N . ALA A 1 88 ? -30.951 -7.965 18.645 1.00 67.94 88 ALA A N 1
ATOM 675 C CA . ALA A 1 88 ? -32.341 -7.994 19.132 1.00 67.94 88 ALA A CA 1
ATOM 676 C C . ALA A 1 88 ? -33.335 -9.046 18.572 1.00 67.94 88 ALA A C 1
ATOM 678 O O . ALA A 1 88 ? -34.484 -9.099 19.005 1.00 67.94 88 ALA A O 1
ATOM 679 N N . LYS A 1 89 ? -32.955 -9.872 17.595 1.00 61.41 89 LYS A N 1
ATOM 680 C CA . LYS A 1 89 ? -33.845 -10.845 16.932 1.00 61.41 89 LYS A CA 1
ATOM 681 C C . LYS A 1 89 ? -33.191 -12.213 16.687 1.00 61.41 89 LYS A C 1
ATOM 683 O O . LYS A 1 89 ? -33.579 -12.893 15.744 1.00 61.41 89 LYS A O 1
ATOM 688 N N . GLY A 1 90 ? -32.167 -12.583 17.465 1.00 53.56 90 GLY A N 1
ATOM 689 C CA . GLY A 1 90 ? -31.339 -13.763 17.158 1.00 53.56 90 GLY A CA 1
ATOM 690 C C . GLY A 1 90 ? -30.615 -13.630 15.811 1.00 53.56 90 GLY A C 1
ATOM 691 O O . GLY A 1 90 ? -30.340 -14.615 15.137 1.00 53.56 90 GLY A O 1
ATOM 692 N N . GLY A 1 91 ? -30.398 -12.388 15.367 1.00 66.69 91 GLY A N 1
ATOM 693 C CA . GLY A 1 91 ? -29.726 -12.077 14.110 1.00 66.69 91 GLY A CA 1
ATOM 694 C C . GLY A 1 91 ? -28.225 -11.856 14.296 1.00 66.69 91 GLY A C 1
ATOM 695 O O . GLY A 1 91 ? -27.781 -11.634 15.417 1.00 66.69 91 GLY A O 1
ATOM 696 N N . ILE A 1 92 ? -27.510 -11.861 13.157 1.00 61.91 92 ILE A N 1
ATOM 697 C CA . ILE A 1 92 ? -26.067 -11.612 12.939 1.00 61.91 92 ILE A CA 1
ATOM 698 C C . ILE A 1 92 ? -25.252 -11.570 14.235 1.00 61.91 92 ILE A C 1
ATOM 700 O O . ILE A 1 92 ? -25.047 -10.495 14.806 1.00 61.91 92 ILE A O 1
ATOM 704 N N . GLU A 1 93 ? -24.739 -12.730 14.631 1.00 80.94 93 GLU A N 1
ATOM 705 C CA . GLU A 1 93 ? -23.654 -12.809 15.600 1.00 80.94 93 GLU A CA 1
ATOM 706 C C . GLU A 1 93 ? -22.415 -12.141 15.010 1.00 80.94 93 GLU A C 1
ATOM 708 O O . GLU A 1 93 ? -22.015 -12.390 13.866 1.00 80.94 93 GLU A O 1
ATOM 713 N N . ARG A 1 94 ? -21.838 -11.217 15.772 1.00 84.56 94 ARG A N 1
ATOM 714 C CA . ARG A 1 94 ? -20.574 -10.572 15.430 1.00 84.56 94 ARG A CA 1
ATOM 715 C C . ARG A 1 94 ? -19.557 -10.933 16.486 1.00 84.56 94 ARG A C 1
ATOM 717 O O . ARG A 1 94 ? -19.829 -10.779 17.671 1.00 84.56 94 ARG A O 1
ATOM 724 N N . GLN A 1 95 ? -18.385 -11.343 16.031 1.00 88.94 95 GLN A N 1
ATOM 725 C CA . GLN A 1 95 ? -17.255 -11.664 16.884 1.00 88.94 95 GLN A CA 1
ATOM 726 C C . GLN A 1 95 ? -16.093 -10.722 16.569 1.00 88.94 95 GLN A C 1
ATOM 728 O O . GLN A 1 95 ? -15.842 -10.394 15.404 1.00 88.94 95 GLN A O 1
ATOM 733 N N . LYS A 1 96 ? -15.399 -10.272 17.612 1.00 86.19 96 LYS A N 1
ATOM 734 C CA . LYS A 1 96 ? -14.117 -9.577 17.531 1.00 86.19 96 LYS A CA 1
ATOM 735 C C . LYS A 1 96 ? -13.134 -10.275 18.462 1.00 86.19 96 LYS A C 1
ATOM 737 O O . LYS A 1 96 ? -13.365 -10.331 19.664 1.00 86.19 96 LYS A O 1
ATOM 742 N N . GLU A 1 97 ? -12.052 -10.785 17.896 1.00 86.94 97 GLU A N 1
ATOM 743 C CA . GLU A 1 97 ? -10.924 -11.333 18.647 1.00 86.94 97 GLU A CA 1
ATOM 744 C C . GLU A 1 97 ? -9.882 -10.231 18.827 1.00 86.94 97 GLU A C 1
ATOM 746 O O . GLU A 1 97 ? -9.516 -9.554 17.862 1.00 86.94 97 GLU A O 1
ATOM 751 N N . PHE A 1 98 ? -9.434 -10.025 20.060 1.00 82.25 98 PHE A N 1
ATOM 752 C CA . PHE A 1 98 ? -8.382 -9.058 20.378 1.00 82.25 98 PHE A CA 1
ATOM 753 C C . PHE A 1 98 ? -7.006 -9.731 20.448 1.00 82.25 98 PHE A C 1
ATOM 755 O O . PHE A 1 98 ? -5.997 -9.060 20.254 1.00 82.25 98 PHE A O 1
ATOM 762 N N . GLY A 1 99 ? -6.967 -11.053 20.651 1.00 80.19 99 GLY A N 1
ATOM 763 C CA . GLY A 1 99 ? -5.733 -11.809 20.854 1.00 80.19 99 GLY A CA 1
ATOM 764 C C . GLY A 1 99 ? -5.253 -11.707 22.300 1.00 80.19 99 GLY A C 1
ATOM 765 O O . GLY A 1 99 ? -6.080 -11.703 23.211 1.00 80.19 99 GLY A O 1
ATOM 766 N N . PHE A 1 100 ? -3.933 -11.639 22.491 1.00 84.38 100 PHE A N 1
ATOM 767 C CA . PHE A 1 100 ? -3.297 -11.474 23.800 1.00 84.38 100 PHE A CA 1
ATOM 768 C C . PHE A 1 100 ? -3.565 -10.075 24.346 1.00 84.38 100 PHE A C 1
ATOM 770 O O . PHE A 1 100 ? -3.216 -9.080 23.712 1.00 84.38 100 PHE A O 1
ATOM 777 N N . VAL A 1 101 ? -4.199 -10.020 25.509 1.00 86.38 101 VAL A N 1
ATOM 778 C CA . VAL A 1 101 ? -4.638 -8.795 26.168 1.00 86.38 101 VAL A CA 1
ATOM 779 C C . VAL A 1 101 ? -4.283 -8.898 27.646 1.00 86.38 101 VAL A C 1
ATOM 781 O O . VAL A 1 101 ? -4.431 -9.954 28.259 1.00 86.38 101 VAL A O 1
ATOM 784 N N . SER A 1 102 ? -3.804 -7.804 28.221 1.00 88.62 102 SER A N 1
ATOM 785 C CA . SER A 1 102 ? -3.534 -7.697 29.653 1.00 88.62 102 SER A CA 1
ATOM 786 C C . SER A 1 102 ? -4.826 -7.560 30.462 1.00 88.62 102 SER A C 1
ATOM 788 O O . SER A 1 102 ? -5.843 -7.043 29.995 1.00 88.62 102 SER A O 1
ATOM 790 N N . ILE A 1 103 ? -4.785 -7.916 31.742 1.00 86.06 103 ILE A N 1
ATOM 791 C CA . ILE A 1 103 ? -5.932 -7.728 32.646 1.00 86.06 103 ILE A CA 1
ATOM 792 C C . ILE A 1 103 ? -6.320 -6.251 32.781 1.00 86.06 103 ILE A C 1
ATOM 794 O O . ILE A 1 103 ? -7.498 -5.931 32.942 1.00 86.06 103 ILE A O 1
ATOM 798 N N . SER A 1 104 ? -5.352 -5.337 32.700 1.00 86.38 104 SER A N 1
ATOM 799 C CA . SER A 1 104 ? -5.628 -3.899 32.663 1.00 86.38 104 SER A CA 1
ATOM 800 C C . SER A 1 104 ? -6.460 -3.502 31.447 1.00 86.38 104 SER A C 1
ATOM 802 O O . SER A 1 104 ? -7.421 -2.750 31.589 1.00 86.38 104 SER A O 1
ATOM 804 N N . GLU A 1 105 ? -6.139 -4.029 30.267 1.00 87.75 105 GLU A N 1
ATOM 805 C CA . GLU A 1 105 ? -6.893 -3.757 29.040 1.00 87.75 105 GLU A CA 1
ATOM 806 C C . GLU A 1 105 ? -8.287 -4.399 29.092 1.00 87.75 105 GLU A C 1
ATOM 808 O O . GLU A 1 105 ? -9.276 -3.773 28.703 1.00 87.75 105 GLU A O 1
ATOM 813 N N . LEU A 1 106 ? -8.407 -5.604 29.660 1.00 90.38 106 LEU A N 1
ATOM 814 C CA . LEU A 1 106 ? -9.701 -6.215 29.969 1.00 90.38 106 LEU A CA 1
ATOM 815 C C . LEU A 1 106 ? -10.551 -5.305 30.879 1.00 90.38 106 LEU A C 1
ATOM 817 O O . LEU A 1 106 ? -11.718 -5.054 30.569 1.00 90.38 106 LEU A O 1
ATOM 821 N N . ASP A 1 107 ? -9.988 -4.784 31.976 1.00 89.69 107 ASP A N 1
ATOM 822 C CA . ASP A 1 107 ? -10.676 -3.840 32.873 1.00 89.69 107 ASP A CA 1
ATOM 823 C C . ASP A 1 107 ? -11.136 -2.590 32.108 1.00 89.69 107 ASP A C 1
ATOM 825 O O . ASP A 1 107 ? -12.279 -2.159 32.265 1.00 89.69 107 ASP A O 1
ATOM 829 N N . GLU A 1 108 ? -10.319 -2.042 31.206 1.00 90.56 108 GLU A N 1
ATOM 830 C CA . GLU A 1 108 ? -10.727 -0.920 30.352 1.00 90.56 108 GLU A CA 1
ATOM 831 C C . GLU A 1 108 ? -11.920 -1.263 29.445 1.00 90.56 108 GLU A C 1
ATOM 833 O O . GLU A 1 108 ? -12.884 -0.487 29.369 1.00 90.56 108 GLU A O 1
ATOM 838 N N . HIS A 1 109 ? -11.906 -2.424 28.785 1.00 91.31 109 HIS A N 1
ATOM 839 C CA . HIS A 1 109 ? -13.006 -2.878 27.928 1.00 91.31 109 HIS A CA 1
ATOM 840 C C . HIS A 1 109 ? -14.312 -3.062 28.715 1.00 91.31 109 HIS A C 1
ATOM 842 O O . HIS A 1 109 ? -15.380 -2.599 28.286 1.00 91.31 109 HIS A O 1
ATOM 848 N N . LEU A 1 110 ? -14.232 -3.667 29.901 1.00 91.38 110 LEU A N 1
ATOM 849 C CA . LEU A 1 110 ? -15.372 -3.871 30.796 1.00 91.38 110 LEU A CA 1
ATOM 850 C C . LEU A 1 110 ? -15.870 -2.553 31.410 1.00 91.38 110 LEU A C 1
ATOM 852 O O . LEU A 1 110 ? -17.077 -2.342 31.560 1.00 91.38 110 LEU A O 1
ATOM 856 N N . GLN A 1 111 ? -14.979 -1.606 31.699 1.00 90.75 111 GLN A N 1
ATOM 857 C CA . GLN A 1 111 ? -15.374 -0.266 32.127 1.00 90.75 111 GLN A CA 1
ATOM 858 C C . GLN A 1 111 ? -16.116 0.493 31.028 1.00 90.75 111 GLN A C 1
ATOM 860 O O . GLN A 1 111 ? -17.101 1.170 31.344 1.00 90.75 111 GLN A O 1
ATOM 865 N N . ARG A 1 112 ? -15.703 0.364 29.757 1.00 90.50 112 ARG A N 1
ATOM 866 C CA . ARG A 1 112 ? -16.440 0.941 28.618 1.00 90.50 112 ARG A CA 1
ATOM 867 C C . ARG A 1 112 ? -17.846 0.366 28.521 1.00 90.50 112 ARG A C 1
ATOM 869 O O . ARG A 1 112 ? -18.792 1.140 28.400 1.00 90.50 112 ARG A O 1
ATOM 876 N N . LEU A 1 113 ? -18.008 -0.949 28.685 1.00 90.88 113 LEU A N 1
ATOM 877 C CA . LEU A 1 113 ? -19.324 -1.606 28.734 1.00 90.88 113 LEU A CA 1
ATOM 878 C C . LEU A 1 113 ? -20.231 -1.002 29.824 1.00 90.88 113 LEU A C 1
ATOM 880 O O . LEU A 1 113 ? -21.433 -0.790 29.628 1.00 90.88 113 LEU A O 1
ATOM 884 N N . LEU A 1 114 ? -19.676 -0.672 30.989 1.00 88.81 114 LEU A N 1
ATOM 885 C CA . LEU A 1 114 ? -20.452 -0.050 32.062 1.00 88.81 114 LEU A CA 1
ATOM 886 C C . LEU A 1 114 ? -20.791 1.418 31.773 1.00 88.81 114 LEU A C 1
ATOM 888 O O . LEU A 1 114 ? -21.911 1.840 32.071 1.00 88.81 114 LEU A O 1
ATOM 892 N N . SER A 1 115 ? -19.886 2.189 31.167 1.00 88.31 115 SER A N 1
ATOM 893 C CA . SER A 1 115 ? -20.076 3.637 30.992 1.00 88.31 115 SER A CA 1
ATOM 894 C C . SER A 1 115 ? -20.721 4.087 29.689 1.00 88.31 115 SER A C 1
ATOM 896 O O . SER A 1 115 ? -21.327 5.156 29.661 1.00 88.31 115 SER A O 1
ATOM 898 N N . GLU A 1 116 ? -20.581 3.329 28.609 1.00 89.88 116 GLU A N 1
ATOM 899 C CA . GLU A 1 116 ? -21.108 3.722 27.305 1.00 89.88 116 GLU A CA 1
ATOM 900 C C . GLU A 1 116 ? -22.571 3.287 27.131 1.00 89.88 116 GLU A C 1
ATOM 902 O O . GLU A 1 116 ? -23.078 2.382 27.809 1.00 89.88 116 GLU A O 1
ATOM 907 N N . SER A 1 117 ? -23.275 3.973 26.225 1.00 87.25 117 SER A N 1
ATOM 908 C CA . SER A 1 117 ? -24.566 3.504 25.721 1.00 87.25 117 SER A CA 1
ATOM 909 C C . SER A 1 117 ? -24.354 2.335 24.760 1.00 87.25 117 SER A C 1
ATOM 911 O O . SER A 1 117 ? -23.297 2.227 24.143 1.00 87.25 117 SER A O 1
ATOM 913 N N . GLU A 1 118 ? -25.374 1.489 24.605 1.00 85.75 118 GLU A N 1
ATOM 914 C CA . GLU A 1 118 ? -25.353 0.341 23.686 1.00 85.75 118 GLU A CA 1
ATOM 915 C C . GLU A 1 118 ? -24.883 0.744 22.280 1.00 85.75 118 GLU A C 1
ATOM 917 O O . GLU A 1 118 ? -23.935 0.165 21.761 1.00 85.75 118 GLU A O 1
ATOM 922 N N . ASP A 1 119 ? -25.471 1.800 21.710 1.00 84.00 119 ASP A N 1
ATOM 923 C CA . ASP A 1 119 ? -25.125 2.267 20.365 1.00 84.00 119 ASP A CA 1
ATOM 924 C C . ASP A 1 119 ? -23.652 2.680 20.239 1.00 84.00 119 ASP A C 1
ATOM 926 O O . ASP A 1 119 ? -23.000 2.313 19.264 1.00 84.00 119 ASP A O 1
ATOM 930 N N . LYS A 1 120 ? -23.112 3.402 21.235 1.00 85.62 120 LYS A N 1
ATOM 931 C CA . LYS A 1 120 ? -21.709 3.849 21.232 1.00 85.62 120 LYS A CA 1
ATOM 932 C C . LYS A 1 120 ? -20.750 2.673 21.371 1.00 85.62 120 LYS A C 1
ATOM 934 O O . LYS A 1 120 ? -19.765 2.608 20.645 1.00 85.62 120 LYS A O 1
ATOM 939 N N . PHE A 1 121 ? -21.079 1.728 22.248 1.00 88.06 121 PHE A N 1
ATOM 940 C CA . PHE A 1 121 ? -20.280 0.530 22.462 1.00 88.06 121 PHE A CA 1
ATOM 941 C C . PHE A 1 121 ? -20.252 -0.350 21.204 1.00 88.06 121 PHE A C 1
ATOM 943 O O . PHE A 1 121 ? -19.187 -0.769 20.753 1.00 88.06 121 PHE A O 1
ATOM 950 N N . ILE A 1 122 ? -21.411 -0.596 20.585 1.00 86.19 122 ILE A N 1
ATOM 951 C CA . ILE A 1 122 ? -21.496 -1.381 19.346 1.00 86.19 122 ILE A CA 1
ATOM 952 C C . ILE A 1 122 ? -20.779 -0.663 18.207 1.00 86.19 122 ILE A C 1
ATOM 954 O O . ILE A 1 122 ? -20.067 -1.309 17.446 1.00 86.19 122 ILE A O 1
ATOM 958 N N . GLU A 1 123 ? -20.947 0.650 18.061 1.00 83.69 123 GLU A N 1
ATOM 959 C CA . GLU A 1 123 ? -20.243 1.419 17.034 1.00 83.69 123 GLU A CA 1
ATOM 960 C C . GLU A 1 123 ? -18.726 1.373 17.231 1.00 83.69 123 GLU A C 1
ATOM 962 O O . GLU A 1 123 ? -17.994 1.280 16.249 1.00 83.69 123 GLU A O 1
ATOM 967 N N . HIS A 1 124 ? -18.266 1.360 18.483 1.00 84.31 124 HIS A N 1
ATOM 968 C CA . HIS A 1 124 ? -16.860 1.218 18.812 1.00 84.31 124 HIS A CA 1
ATOM 969 C C . HIS A 1 124 ? -16.311 -0.157 18.411 1.00 84.31 124 HIS A C 1
ATOM 971 O O . HIS A 1 124 ? -15.329 -0.228 17.690 1.00 84.31 124 HIS A O 1
ATOM 977 N N . TYR A 1 125 ? -16.910 -1.273 18.825 1.00 85.25 125 TYR A N 1
ATOM 978 C CA . TYR A 1 125 ? -16.321 -2.594 18.534 1.00 85.25 125 TYR A CA 1
ATOM 979 C C . TYR A 1 125 ? -16.713 -3.169 17.172 1.00 85.25 125 TYR A C 1
ATOM 981 O O . TYR A 1 125 ? -15.950 -3.921 16.565 1.00 85.25 125 TYR A O 1
ATOM 989 N N . PHE A 1 126 ? -17.883 -2.789 16.667 1.00 83.12 126 PHE A N 1
ATOM 990 C CA . PHE A 1 126 ? -18.468 -3.270 15.420 1.00 83.12 126 PHE A CA 1
ATOM 991 C C . PHE A 1 126 ? -18.923 -2.098 14.541 1.00 83.12 126 PHE A C 1
ATOM 993 O O . PHE A 1 126 ? -20.116 -2.006 14.201 1.00 83.12 126 PHE A O 1
ATOM 1000 N N . PRO A 1 127 ? -17.991 -1.214 14.133 1.00 74.12 127 PRO A N 1
ATOM 1001 C CA . PRO A 1 127 ? -18.324 -0.047 13.335 1.00 74.12 127 PRO A CA 1
ATOM 1002 C C . PRO A 1 127 ? -19.063 -0.474 12.071 1.00 74.12 127 PRO A C 1
ATOM 1004 O O . PRO A 1 127 ? -18.713 -1.456 11.402 1.00 74.12 127 PRO A O 1
ATOM 1007 N N . LYS A 1 128 ? -20.119 0.267 11.724 1.00 73.44 128 LYS A N 1
ATOM 1008 C CA . LYS A 1 128 ? -20.880 -0.002 10.503 1.00 73.44 128 LYS A CA 1
ATOM 1009 C C . LYS A 1 128 ? -19.921 0.090 9.317 1.00 73.44 128 LYS A C 1
ATOM 1011 O O . LYS A 1 128 ? -19.372 1.153 9.029 1.00 73.44 128 LYS A O 1
ATOM 1016 N N . LYS A 1 129 ? -19.733 -1.022 8.600 1.00 69.69 129 LYS A N 1
ATOM 1017 C CA . LYS A 1 129 ? -19.005 -1.027 7.326 1.00 69.69 129 LYS A CA 1
ATOM 1018 C C . LYS A 1 129 ? -19.829 -0.240 6.310 1.00 69.69 129 LYS A C 1
ATOM 1020 O O . LYS A 1 129 ? -20.716 -0.784 5.659 1.00 69.69 129 LYS A O 1
ATOM 1025 N N . THR A 1 130 ? -19.575 1.059 6.209 1.00 76.88 130 THR A N 1
ATOM 1026 C CA . THR A 1 130 ? -20.185 1.894 5.177 1.00 76.88 130 THR A CA 1
ATOM 1027 C C . THR A 1 130 ? -19.644 1.474 3.810 1.00 76.88 130 THR A C 1
ATOM 1029 O O . THR A 1 130 ? -18.498 1.027 3.689 1.00 76.88 130 THR A O 1
ATOM 1032 N N . ARG A 1 131 ? -20.452 1.640 2.753 1.00 80.75 131 ARG A N 1
ATOM 1033 C CA . ARG A 1 131 ? -19.994 1.419 1.368 1.00 80.75 131 ARG A CA 1
ATOM 1034 C C . ARG A 1 131 ? -18.743 2.246 1.055 1.00 80.75 131 ARG A C 1
ATOM 1036 O O . ARG A 1 131 ? -17.858 1.774 0.353 1.00 80.75 131 ARG A O 1
ATOM 1043 N N . PHE A 1 132 ? -18.648 3.440 1.640 1.00 79.62 132 PHE A N 1
ATOM 1044 C CA . PHE A 1 132 ? -17.478 4.305 1.542 1.00 79.62 132 PHE A CA 1
ATOM 1045 C C . PHE A 1 132 ? -16.219 3.665 2.147 1.00 79.62 132 PHE A C 1
ATOM 1047 O O . PHE A 1 132 ? -15.207 3.564 1.461 1.00 79.62 132 PHE A O 1
ATOM 1054 N N . ASN A 1 133 ? -16.282 3.145 3.379 1.00 76.88 133 ASN A N 1
ATOM 1055 C CA . ASN A 1 133 ? -15.130 2.491 4.015 1.00 76.88 133 ASN A CA 1
ATOM 1056 C C . ASN A 1 133 ? -14.667 1.254 3.231 1.00 76.88 133 ASN A C 1
ATOM 1058 O O . ASN A 1 133 ? -13.468 1.007 3.108 1.00 76.88 133 ASN A O 1
ATOM 1062 N N . GLN A 1 134 ? -15.607 0.492 2.662 1.00 82.06 134 GLN A N 1
ATOM 1063 C CA . GLN A 1 134 ? -15.276 -0.630 1.782 1.00 82.06 134 GLN A CA 1
ATOM 1064 C C . GLN A 1 134 ? -14.595 -0.156 0.494 1.00 82.06 134 GLN A C 1
ATOM 1066 O O . GLN A 1 134 ? -13.557 -0.702 0.129 1.00 82.06 134 GLN A O 1
ATOM 1071 N N . ALA A 1 135 ? -15.124 0.882 -0.159 1.00 85.94 135 ALA A N 1
ATOM 1072 C CA . ALA A 1 135 ? -14.525 1.456 -1.360 1.00 85.94 135 ALA A CA 1
ATOM 1073 C C . ALA A 1 135 ? -13.097 1.959 -1.098 1.00 85.94 135 ALA A C 1
ATOM 1075 O O . ALA A 1 135 ? -12.184 1.593 -1.831 1.00 85.94 135 ALA A O 1
ATOM 1076 N N . VAL A 1 136 ? -12.872 2.709 -0.013 1.00 85.75 136 VAL A N 1
ATOM 1077 C CA . VAL A 1 136 ? -11.535 3.182 0.395 1.00 85.75 136 VAL A CA 1
ATOM 1078 C C . VAL A 1 136 ? -10.583 2.009 0.643 1.00 85.75 136 VAL A C 1
ATOM 1080 O O . VAL A 1 136 ? -9.434 2.039 0.199 1.00 85.75 136 VAL A O 1
ATOM 1083 N N . LYS A 1 137 ? -11.053 0.941 1.300 1.00 84.81 137 LYS A N 1
ATOM 1084 C CA . LYS A 1 137 ? -10.253 -0.269 1.535 1.00 84.81 137 LYS A CA 1
ATOM 1085 C C . LYS A 1 137 ? -9.829 -0.922 0.220 1.00 84.81 137 LYS A C 1
ATOM 1087 O O . LYS A 1 137 ? -8.638 -1.191 0.057 1.00 84.81 137 LYS A O 1
ATOM 1092 N N . TYR A 1 138 ? -10.766 -1.147 -0.701 1.00 88.31 138 TYR A N 1
ATOM 1093 C CA . TYR A 1 138 ? -10.482 -1.776 -1.992 1.00 88.31 138 TYR A CA 1
ATOM 1094 C C . TYR A 1 138 ? -9.601 -0.905 -2.883 1.00 88.31 138 TYR A C 1
ATOM 1096 O O . TYR A 1 138 ? -8.628 -1.417 -3.425 1.00 88.31 138 TYR A O 1
ATOM 1104 N N . LEU A 1 139 ? -9.866 0.400 -2.970 1.00 90.00 139 LEU A N 1
ATOM 1105 C CA . LEU A 1 139 ? -9.028 1.341 -3.717 1.00 90.00 139 LEU A CA 1
ATOM 1106 C C . LEU A 1 139 ? -7.598 1.366 -3.175 1.00 90.00 139 LEU A C 1
ATOM 1108 O O . LEU A 1 139 ? -6.647 1.275 -3.945 1.00 90.00 139 LEU A O 1
ATOM 1112 N N . GLY A 1 140 ? -7.437 1.418 -1.849 1.00 88.44 140 GLY A N 1
ATOM 1113 C CA . GLY A 1 140 ? -6.117 1.391 -1.227 1.00 88.44 140 GLY A CA 1
ATOM 1114 C C . GLY A 1 140 ? -5.365 0.082 -1.481 1.00 88.44 140 GLY A C 1
ATOM 1115 O O . GLY A 1 140 ? -4.155 0.106 -1.665 1.00 88.44 140 GLY A O 1
ATOM 1116 N N . VAL A 1 141 ? -6.054 -1.066 -1.492 1.00 90.06 141 VAL A N 1
ATOM 1117 C CA . VAL A 1 141 ? -5.429 -2.355 -1.846 1.00 90.06 141 VAL A CA 1
ATOM 1118 C C . VAL A 1 141 ? -5.063 -2.394 -3.328 1.00 90.06 141 VAL A C 1
ATOM 1120 O O . VAL A 1 141 ? -3.918 -2.688 -3.645 1.00 90.06 141 VAL A O 1
ATOM 1123 N N . ALA A 1 142 ? -5.992 -2.041 -4.217 1.00 93.12 142 ALA A N 1
ATOM 1124 C CA . ALA A 1 142 ? -5.770 -2.038 -5.659 1.00 93.12 142 ALA A CA 1
ATOM 1125 C C . ALA A 1 142 ? -4.585 -1.147 -6.052 1.00 93.12 142 ALA A C 1
ATOM 1127 O O . ALA A 1 142 ? -3.745 -1.564 -6.843 1.00 93.12 142 ALA A O 1
ATOM 1128 N N . TYR A 1 143 ? -4.478 0.040 -5.448 1.00 93.50 143 TYR A N 1
ATOM 1129 C CA . TYR A 1 143 ? -3.346 0.936 -5.658 1.00 93.50 143 TYR A CA 1
ATOM 1130 C C . TYR A 1 143 ? -2.014 0.303 -5.244 1.00 93.50 143 TYR A C 1
ATOM 1132 O O . TYR A 1 143 ? -1.079 0.290 -6.040 1.00 93.50 143 TYR A O 1
ATOM 1140 N N . ILE A 1 144 ? -1.928 -0.258 -4.031 1.00 91.88 144 ILE A N 1
ATOM 1141 C CA . ILE A 1 144 ? -0.695 -0.898 -3.545 1.00 91.88 144 ILE A CA 1
ATOM 1142 C C . ILE A 1 144 ? -0.310 -2.065 -4.458 1.00 91.88 144 ILE A C 1
ATOM 1144 O O . ILE A 1 144 ? 0.841 -2.162 -4.871 1.00 91.88 144 ILE A O 1
ATOM 1148 N N . THR A 1 145 ? -1.268 -2.918 -4.826 1.00 93.31 145 THR A N 1
ATOM 1149 C CA . THR A 1 145 ? -1.021 -4.045 -5.733 1.00 93.31 145 THR A CA 1
ATOM 1150 C C . THR A 1 145 ? -0.526 -3.570 -7.096 1.00 93.31 145 THR A C 1
ATOM 1152 O O . THR A 1 145 ? 0.474 -4.085 -7.589 1.00 93.31 145 THR A O 1
ATOM 1155 N N . ALA A 1 146 ? -1.173 -2.565 -7.690 1.00 93.19 146 ALA A N 1
ATOM 1156 C CA . ALA A 1 146 ? -0.765 -2.014 -8.978 1.00 93.19 146 ALA A CA 1
ATOM 1157 C C . ALA A 1 146 ? 0.629 -1.372 -8.915 1.00 93.19 146 ALA A C 1
ATOM 1159 O O . ALA A 1 146 ? 1.431 -1.570 -9.821 1.00 93.19 146 ALA A O 1
ATOM 1160 N N . ALA A 1 147 ? 0.952 -0.663 -7.832 1.00 93.75 147 ALA A N 1
ATOM 1161 C CA . ALA A 1 147 ? 2.274 -0.083 -7.624 1.00 93.75 147 ALA A CA 1
ATOM 1162 C C . ALA A 1 147 ? 3.361 -1.158 -7.456 1.00 93.75 147 ALA A C 1
ATOM 1164 O O . ALA A 1 147 ? 4.437 -1.021 -8.030 1.00 93.75 147 ALA A O 1
ATOM 1165 N N . CYS A 1 148 ? 3.086 -2.252 -6.737 1.00 93.50 148 CYS A N 1
ATOM 1166 C CA . CYS A 1 148 ? 4.009 -3.385 -6.627 1.00 93.50 148 CYS A CA 1
ATOM 1167 C C . CYS A 1 148 ? 4.235 -4.081 -7.977 1.00 93.50 148 CYS A C 1
ATOM 1169 O O . CYS A 1 148 ? 5.373 -4.392 -8.319 1.00 93.50 148 CYS A O 1
ATOM 1171 N N . LEU A 1 149 ? 3.174 -4.294 -8.762 1.00 92.19 149 LEU A N 1
ATOM 1172 C CA . LEU A 1 149 ? 3.291 -4.826 -10.125 1.00 92.19 149 LEU A CA 1
ATOM 1173 C C . LEU A 1 149 ? 4.074 -3.871 -11.034 1.00 92.19 149 LEU A C 1
ATOM 1175 O O . LEU A 1 149 ? 4.915 -4.313 -11.813 1.00 92.19 149 LEU A O 1
ATOM 1179 N N . GLY A 1 150 ? 3.848 -2.565 -10.891 1.00 91.56 150 GLY A N 1
ATOM 1180 C CA . GLY A 1 150 ? 4.615 -1.536 -11.578 1.00 91.56 150 GLY A CA 1
ATOM 1181 C C . GLY A 1 150 ? 6.102 -1.587 -11.222 1.00 91.56 150 GLY A C 1
ATOM 1182 O O . GLY A 1 150 ? 6.942 -1.594 -12.116 1.00 91.56 150 GLY A O 1
ATOM 1183 N N . LEU A 1 151 ? 6.441 -1.728 -9.938 1.00 90.88 151 LEU A N 1
ATOM 1184 C CA . LEU A 1 151 ? 7.829 -1.873 -9.496 1.00 90.88 151 LEU A CA 1
ATOM 1185 C C . LEU A 1 151 ? 8.496 -3.115 -10.100 1.00 90.88 151 LEU A C 1
ATOM 1187 O O . LEU A 1 151 ? 9.627 -3.033 -10.569 1.00 90.88 151 LEU A O 1
ATOM 1191 N N . LEU A 1 152 ? 7.796 -4.252 -10.128 1.00 89.94 152 LEU A N 1
ATOM 1192 C CA . LEU A 1 152 ? 8.300 -5.468 -10.772 1.00 89.94 152 LEU A CA 1
ATOM 1193 C C . LEU A 1 152 ? 8.551 -5.238 -12.264 1.00 89.94 152 LEU A C 1
ATOM 1195 O O . LEU A 1 152 ? 9.624 -5.571 -12.755 1.00 89.94 152 LEU A O 1
ATOM 1199 N N . SER A 1 153 ? 7.606 -4.613 -12.969 1.00 87.38 153 SER A N 1
ATOM 1200 C CA . SER A 1 153 ? 7.777 -4.236 -14.377 1.00 87.38 153 SER A CA 1
ATOM 1201 C C . SER A 1 153 ? 8.968 -3.292 -14.579 1.00 87.38 153 SER A C 1
ATOM 1203 O O . SER A 1 153 ? 9.725 -3.425 -15.537 1.00 87.38 153 SER A O 1
ATOM 1205 N N . PHE A 1 154 ? 9.186 -2.351 -13.660 1.00 83.88 154 PHE A N 1
ATOM 1206 C CA . PHE A 1 154 ? 10.342 -1.462 -13.712 1.00 83.88 154 PHE A CA 1
ATOM 1207 C C . PHE A 1 154 ? 11.669 -2.224 -13.600 1.00 83.88 154 PHE A C 1
ATOM 1209 O O . PHE A 1 154 ? 12.598 -1.952 -14.353 1.00 83.88 154 PHE A O 1
ATOM 1216 N N . ILE A 1 155 ? 11.733 -3.215 -12.708 1.00 84.62 155 ILE A N 1
ATOM 1217 C CA . ILE A 1 155 ? 12.922 -4.052 -12.506 1.00 84.62 155 ILE A CA 1
ATOM 1218 C C . ILE A 1 155 ? 13.168 -4.981 -13.702 1.00 84.62 155 ILE A C 1
ATOM 1220 O O . ILE A 1 155 ? 14.304 -5.104 -14.144 1.00 84.62 155 ILE A O 1
ATOM 1224 N N . PHE A 1 156 ? 12.131 -5.635 -14.235 1.00 82.38 156 PHE A N 1
ATOM 1225 C CA . PHE A 1 156 ? 12.289 -6.583 -15.345 1.00 82.38 156 PHE A CA 1
ATOM 1226 C C . PHE A 1 156 ? 12.643 -5.913 -16.677 1.00 82.38 156 PHE A C 1
ATOM 1228 O O . PHE A 1 156 ? 13.321 -6.527 -17.492 1.00 82.38 156 PHE A O 1
ATOM 1235 N N . PHE A 1 157 ? 12.211 -4.669 -16.891 1.00 78.31 157 PHE A N 1
ATOM 1236 C CA . PHE A 1 157 ? 12.487 -3.906 -18.112 1.00 78.31 157 PHE A CA 1
ATOM 1237 C C . PHE A 1 157 ? 13.447 -2.738 -17.848 1.00 78.31 157 PHE A C 1
ATOM 1239 O O . PHE A 1 157 ? 13.280 -1.644 -18.386 1.00 78.31 157 PHE A O 1
ATOM 1246 N N . SER A 1 158 ? 14.449 -2.951 -16.989 1.00 72.50 158 SER A N 1
ATOM 1247 C CA . SER A 1 158 ? 15.425 -1.919 -16.616 1.00 72.50 158 SER A CA 1
ATOM 1248 C C . SER A 1 158 ? 16.380 -1.524 -17.747 1.00 72.50 158 SER A C 1
ATOM 1250 O O . SER A 1 158 ? 17.061 -0.511 -17.632 1.00 72.50 158 SER A O 1
ATOM 1252 N N . GLU A 1 159 ? 16.459 -2.327 -18.812 1.00 74.12 159 GLU A N 1
ATOM 1253 C CA .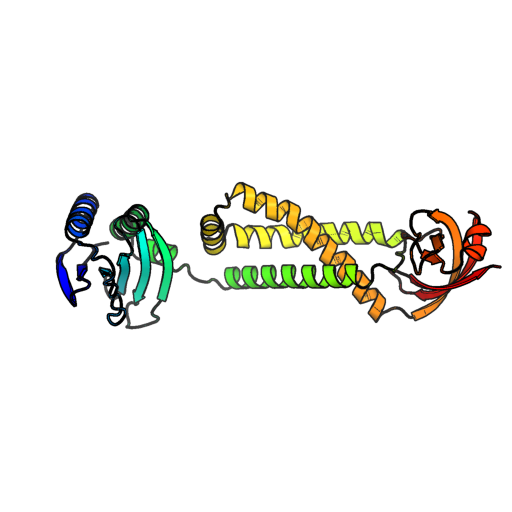 GLU A 1 159 ? 17.349 -2.103 -19.963 1.00 74.12 159 GLU A CA 1
ATOM 1254 C C . GLU A 1 159 ? 16.788 -1.081 -20.973 1.00 74.12 159 GLU A C 1
ATOM 1256 O O . GLU A 1 159 ? 17.500 -0.649 -21.878 1.00 74.12 159 GLU A O 1
ATOM 1261 N N . LEU A 1 160 ? 15.539 -0.636 -20.790 1.00 84.12 160 LEU A N 1
ATOM 1262 C CA . LEU A 1 160 ? 14.910 0.387 -21.624 1.00 84.12 160 LEU A CA 1
ATOM 1263 C C . LEU A 1 160 ? 15.586 1.752 -21.456 1.00 84.12 160 LEU A C 1
ATOM 1265 O O . LEU A 1 160 ? 15.719 2.256 -20.336 1.00 84.12 160 LEU A O 1
ATOM 1269 N N . ILE A 1 161 ? 15.908 2.404 -22.577 1.00 87.69 161 ILE A N 1
ATOM 1270 C CA . ILE A 1 161 ? 16.282 3.821 -22.578 1.00 87.69 161 ILE A CA 1
ATOM 1271 C C . ILE A 1 161 ? 15.057 4.694 -22.851 1.00 87.69 161 ILE A C 1
ATOM 1273 O O . ILE A 1 161 ? 14.258 4.453 -23.759 1.00 87.69 161 ILE A O 1
ATOM 1277 N N . TRP A 1 162 ? 14.888 5.724 -22.036 1.00 88.44 162 TRP A N 1
ATOM 1278 C CA . TRP A 1 162 ? 13.694 6.563 -22.003 1.00 88.44 162 TRP A CA 1
ATOM 1279 C C . TRP A 1 162 ? 13.922 7.816 -22.830 1.00 88.44 162 TRP A C 1
ATOM 1281 O O . TRP A 1 162 ? 15.011 8.373 -22.801 1.00 88.44 162 TRP A O 1
ATOM 1291 N N . ARG A 1 163 ? 12.911 8.316 -23.538 1.00 86.06 163 ARG A N 1
ATOM 1292 C CA . ARG A 1 163 ? 13.030 9.624 -24.202 1.00 86.06 163 ARG A CA 1
ATOM 1293 C C . ARG A 1 163 ? 13.096 10.730 -23.148 1.00 86.06 163 ARG A C 1
ATOM 1295 O O . ARG A 1 163 ? 12.286 10.735 -22.226 1.00 86.06 163 ARG A O 1
ATOM 1302 N N . ASP A 1 164 ? 13.995 11.698 -23.291 1.00 84.50 164 ASP A N 1
ATOM 1303 C CA . ASP A 1 164 ? 14.151 12.771 -22.289 1.00 84.50 164 ASP A CA 1
ATOM 1304 C C . ASP A 1 164 ? 12.861 13.585 -22.092 1.00 84.50 164 ASP A C 1
ATOM 1306 O O . ASP A 1 164 ? 12.489 13.947 -20.975 1.00 84.50 164 ASP A O 1
ATOM 1310 N N . GLU A 1 165 ? 12.123 13.800 -23.182 1.00 83.75 165 GLU A N 1
ATOM 1311 C CA . GLU A 1 165 ? 10.838 14.510 -23.206 1.00 83.75 165 GLU A CA 1
ATOM 1312 C C . GLU A 1 165 ? 9.749 13.831 -22.359 1.00 83.75 165 GLU A C 1
ATOM 1314 O O . GLU A 1 165 ? 8.762 14.464 -21.978 1.00 83.75 165 GLU A O 1
ATOM 1319 N N . PHE A 1 166 ? 9.920 12.549 -22.031 1.00 80.31 166 PHE A N 1
ATOM 1320 C CA . PHE A 1 166 ? 8.966 11.795 -21.232 1.00 80.31 166 PHE A CA 1
ATOM 1321 C C . PHE A 1 166 ? 9.063 12.118 -19.733 1.00 80.31 166 PHE A C 1
ATOM 1323 O O . PHE A 1 166 ? 8.035 12.150 -19.053 1.00 80.31 166 PHE A O 1
ATOM 1330 N N . PHE A 1 167 ? 10.252 12.404 -19.193 1.00 79.25 167 PHE A N 1
ATOM 1331 C CA . PHE A 1 167 ? 10.423 12.612 -17.747 1.00 79.25 167 PHE A CA 1
ATOM 1332 C C . PHE A 1 167 ? 9.580 13.762 -17.180 1.00 79.25 167 PHE A C 1
ATOM 1334 O O . PHE A 1 167 ? 8.937 13.546 -16.151 1.00 79.25 167 PHE A O 1
ATOM 1341 N N . PRO A 1 168 ? 9.480 14.944 -17.825 1.00 84.38 168 PRO A N 1
ATOM 1342 C CA . PRO A 1 168 ? 8.578 16.000 -17.370 1.00 84.38 168 PRO A CA 1
ATOM 1343 C C . PRO A 1 168 ? 7.124 15.528 -17.226 1.00 84.38 168 PRO A C 1
ATOM 1345 O O . PRO A 1 168 ? 6.467 15.834 -16.230 1.00 84.38 168 PRO A O 1
ATOM 1348 N N . LEU A 1 169 ? 6.631 14.731 -18.180 1.00 83.44 169 LEU A N 1
ATOM 1349 C CA . LEU A 1 169 ? 5.276 14.174 -18.146 1.00 83.44 169 LEU A CA 1
ATOM 1350 C C . LEU A 1 169 ? 5.129 13.119 -17.044 1.00 83.44 169 LEU A C 1
ATOM 1352 O O . LEU A 1 169 ? 4.131 13.121 -16.322 1.00 83.44 169 LEU A O 1
ATOM 1356 N N . ALA A 1 170 ? 6.131 12.257 -16.872 1.00 84.88 170 ALA A N 1
ATOM 1357 C CA . ALA A 1 170 ? 6.156 11.237 -15.830 1.00 84.88 170 ALA A CA 1
ATOM 1358 C C . ALA A 1 170 ? 6.146 11.848 -14.422 1.00 84.88 170 ALA A C 1
ATOM 1360 O O . ALA A 1 170 ? 5.422 11.369 -13.549 1.00 84.88 170 ALA A O 1
ATOM 1361 N N . TYR A 1 171 ? 6.887 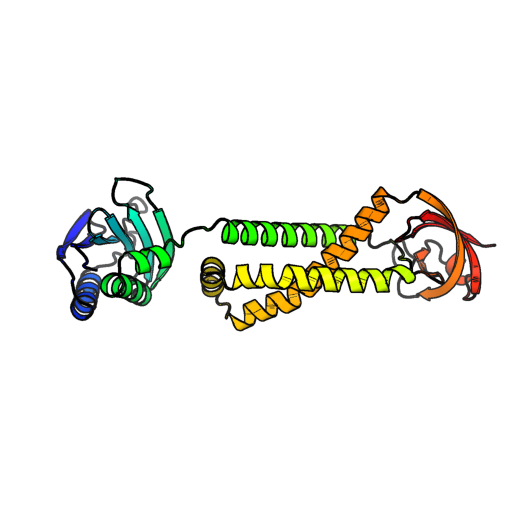12.939 -14.201 1.00 86.69 171 TYR A N 1
ATOM 1362 C CA . TYR A 1 171 ? 6.878 13.664 -12.929 1.00 86.69 171 TYR A CA 1
ATOM 1363 C C . TYR A 1 171 ? 5.510 14.279 -12.630 1.00 86.69 171 TYR A C 1
ATOM 1365 O O . TYR A 1 171 ? 5.018 14.152 -11.506 1.00 86.69 171 TYR A O 1
ATOM 1373 N N . ILE A 1 172 ? 4.864 14.894 -13.627 1.00 89.06 172 ILE A N 1
ATOM 1374 C CA . ILE A 1 172 ? 3.505 15.434 -13.476 1.00 89.06 172 ILE A CA 1
ATOM 1375 C C . ILE A 1 172 ? 2.525 14.305 -13.145 1.00 89.06 172 ILE A C 1
ATOM 1377 O O . ILE A 1 172 ? 1.769 14.411 -12.178 1.00 89.06 172 ILE A O 1
ATOM 1381 N N . ALA A 1 173 ? 2.567 13.201 -13.895 1.00 89.06 173 ALA A N 1
ATOM 1382 C CA . ALA A 1 173 ? 1.717 12.040 -13.656 1.00 89.06 173 ALA A CA 1
ATOM 1383 C C . ALA A 1 173 ? 1.937 11.453 -12.253 1.00 89.06 173 ALA A C 1
ATOM 1385 O O . ALA A 1 173 ? 0.971 11.178 -11.544 1.00 89.06 173 ALA A O 1
ATOM 1386 N N . GLY A 1 174 ? 3.192 11.334 -11.813 1.00 91.38 174 GLY A N 1
ATOM 1387 C CA . GLY A 1 174 ? 3.548 10.887 -10.466 1.00 91.38 174 GLY A CA 1
ATOM 1388 C C . GLY A 1 174 ? 2.993 11.804 -9.379 1.00 91.38 174 GLY A C 1
ATOM 1389 O O . GLY A 1 174 ? 2.430 11.312 -8.402 1.00 91.38 174 GLY A O 1
ATOM 1390 N N . GLY A 1 175 ? 3.070 13.124 -9.570 1.00 91.75 175 GLY A N 1
ATOM 1391 C CA . GLY A 1 175 ? 2.470 14.106 -8.665 1.00 91.75 175 GLY A CA 1
ATOM 1392 C C . GLY A 1 175 ? 0.945 13.987 -8.585 1.00 91.75 175 GLY A C 1
ATOM 1393 O O . GLY A 1 175 ? 0.371 14.011 -7.493 1.00 91.75 175 GLY A O 1
ATOM 1394 N N . VAL A 1 176 ? 0.275 13.794 -9.723 1.00 93.38 176 VAL A N 1
ATOM 1395 C CA . VAL A 1 176 ? -1.181 13.581 -9.773 1.00 93.38 176 VAL A CA 1
ATOM 1396 C C . VAL A 1 176 ? -1.570 12.281 -9.067 1.00 93.38 176 VAL A C 1
ATOM 1398 O O . VAL A 1 176 ? -2.452 12.292 -8.211 1.00 93.38 176 VAL A O 1
ATOM 1401 N N . VAL A 1 177 ? -0.890 11.169 -9.356 1.00 94.31 177 VAL A N 1
ATOM 1402 C CA . VAL A 1 177 ? -1.131 9.891 -8.669 1.00 94.31 177 VAL A CA 1
ATOM 1403 C C . VAL A 1 177 ? -0.941 10.062 -7.166 1.00 94.31 177 VAL A C 1
ATOM 1405 O O . VAL A 1 177 ? -1.850 9.736 -6.409 1.00 94.31 177 VAL A O 1
ATOM 1408 N N . TYR A 1 178 ? 0.178 10.652 -6.740 1.00 94.81 178 TYR A N 1
ATOM 1409 C CA . TYR A 1 178 ? 0.484 10.885 -5.331 1.00 94.81 178 TYR A CA 1
ATOM 1410 C C . TYR A 1 178 ? -0.619 11.681 -4.626 1.00 94.81 178 TYR A C 1
ATOM 1412 O O . TYR A 1 178 ? -1.091 11.285 -3.559 1.00 94.81 178 TYR A O 1
ATOM 1420 N N . THR A 1 179 ? -1.049 12.796 -5.219 1.00 93.94 179 THR A N 1
ATOM 1421 C CA . THR A 1 179 ? -2.069 13.681 -4.632 1.00 93.94 179 THR A CA 1
ATOM 1422 C C . THR A 1 179 ? -3.445 13.029 -4.543 1.00 93.94 179 THR A C 1
ATOM 1424 O O . THR A 1 179 ? -4.161 13.269 -3.571 1.00 93.94 179 THR A O 1
ATOM 1427 N N . VAL A 1 180 ? -3.809 12.170 -5.497 1.00 93.19 180 VAL A N 1
ATOM 1428 C CA . VAL A 1 180 ? -5.088 11.442 -5.489 1.00 93.19 180 VAL A CA 1
ATOM 1429 C C . VAL A 1 180 ? -5.067 10.260 -4.516 1.00 93.19 180 VAL A C 1
ATOM 1431 O O . VAL A 1 180 ? -6.068 9.992 -3.846 1.00 93.19 180 VAL A O 1
ATOM 1434 N N . THR A 1 181 ? -3.948 9.545 -4.403 1.00 93.31 181 THR A N 1
ATOM 1435 C CA . THR A 1 181 ? -3.855 8.324 -3.584 1.00 93.31 181 THR A CA 1
ATOM 1436 C C . THR A 1 181 ? -3.561 8.616 -2.119 1.00 93.31 181 THR A C 1
ATOM 1438 O O . THR A 1 181 ? -3.996 7.855 -1.250 1.00 93.31 181 THR A O 1
ATOM 1441 N N . LEU A 1 182 ? -2.891 9.731 -1.814 1.00 94.19 182 LEU A N 1
ATOM 1442 C CA . LEU A 1 182 ? -2.527 10.096 -0.447 1.00 94.19 182 LEU A CA 1
ATOM 1443 C C . LEU A 1 182 ? -3.750 10.189 0.489 1.00 94.19 182 LEU A C 1
ATOM 1445 O O . LEU A 1 182 ? -3.718 9.543 1.539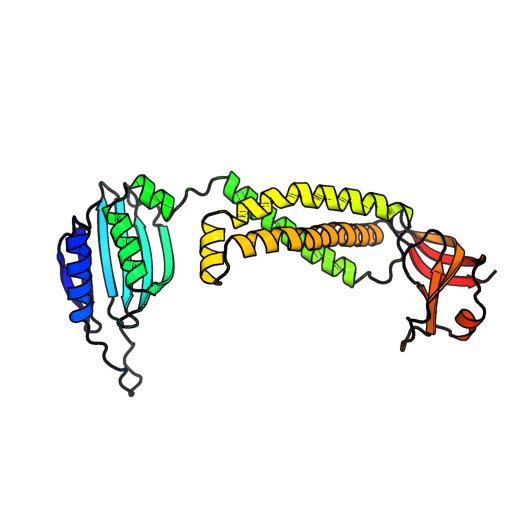 1.00 94.19 182 LEU A O 1
ATOM 1449 N N . PRO A 1 183 ? -4.855 10.887 0.145 1.00 92.75 183 PRO A N 1
ATOM 1450 C CA . PRO A 1 183 ? -6.047 10.917 0.993 1.00 92.75 183 PRO A CA 1
ATOM 1451 C C . PRO A 1 183 ? -6.644 9.527 1.230 1.00 92.75 183 PRO A C 1
ATOM 1453 O O . PRO A 1 183 ? -7.080 9.230 2.338 1.00 92.75 183 PRO A O 1
ATOM 1456 N N . ILE A 1 184 ? -6.632 8.652 0.220 1.00 90.88 184 ILE A N 1
ATOM 1457 C CA . ILE A 1 184 ? -7.169 7.287 0.320 1.00 90.88 184 ILE A CA 1
ATOM 1458 C C . ILE A 1 184 ? -6.347 6.471 1.323 1.00 90.88 184 ILE A C 1
ATOM 1460 O O . ILE A 1 184 ? -6.909 5.812 2.202 1.00 90.88 184 ILE A O 1
ATOM 1464 N N . LEU A 1 185 ? -5.016 6.536 1.226 1.00 90.94 185 LEU A N 1
ATOM 1465 C CA . LEU A 1 185 ? -4.114 5.835 2.138 1.00 90.94 185 LEU A CA 1
ATOM 1466 C C . LEU A 1 185 ? -4.190 6.388 3.561 1.00 90.94 185 LEU A C 1
ATOM 1468 O O . LEU A 1 185 ? -4.242 5.604 4.509 1.00 90.94 185 LEU A O 1
ATOM 1472 N N . LEU A 1 186 ? -4.258 7.712 3.718 1.00 91.50 186 LEU A N 1
ATOM 1473 C CA . LEU A 1 186 ? -4.421 8.349 5.024 1.00 91.50 186 LEU A CA 1
ATOM 1474 C C . LEU A 1 186 ? -5.760 7.976 5.661 1.00 91.50 186 LEU A C 1
ATOM 1476 O O . LEU A 1 186 ? -5.777 7.575 6.818 1.00 91.50 186 LEU A O 1
ATOM 1480 N N . LEU A 1 187 ? -6.872 8.018 4.924 1.00 88.31 187 LEU A N 1
ATOM 1481 C CA . LEU A 1 187 ? -8.179 7.599 5.444 1.00 88.31 187 LEU A CA 1
ATOM 1482 C C . LEU A 1 187 ? -8.178 6.126 5.863 1.00 88.31 187 LEU A C 1
ATOM 1484 O O . LEU A 1 187 ? -8.726 5.785 6.910 1.00 88.31 187 LEU A O 1
ATOM 1488 N N . LYS A 1 188 ? -7.530 5.252 5.086 1.00 85.00 188 LYS A N 1
ATOM 1489 C CA . LYS A 1 188 ? -7.381 3.833 5.431 1.00 85.00 188 LYS A CA 1
ATOM 1490 C C . LYS A 1 188 ? -6.553 3.644 6.704 1.00 85.00 188 LYS A C 1
ATOM 1492 O O . LYS A 1 188 ? -6.947 2.864 7.566 1.00 85.00 188 LYS A O 1
ATOM 1497 N N . ALA A 1 189 ? -5.439 4.353 6.842 1.00 84.81 189 ALA A N 1
ATOM 1498 C CA . ALA A 1 189 ? -4.549 4.236 7.995 1.00 84.81 189 ALA A CA 1
ATOM 1499 C C . ALA A 1 189 ? -5.128 4.853 9.272 1.00 84.81 189 ALA A C 1
ATOM 1501 O O . ALA A 1 189 ? -5.021 4.270 10.343 1.00 84.81 189 ALA A O 1
ATOM 1502 N N . LEU A 1 190 ? -5.798 6.000 9.146 1.00 85.69 190 LEU A N 1
ATOM 1503 C CA . LEU A 1 190 ? -6.456 6.690 10.253 1.00 85.69 190 LEU A CA 1
ATOM 1504 C C . LEU A 1 190 ? -7.791 6.050 10.650 1.00 85.69 190 LEU A C 1
ATOM 1506 O O . LEU A 1 190 ? -8.349 6.443 11.677 1.00 85.69 190 LEU A O 1
ATOM 1510 N N . SER A 1 191 ? -8.304 5.099 9.862 1.00 83.12 191 SER A N 1
ATOM 1511 C CA . SER A 1 191 ? -9.481 4.309 10.221 1.00 83.12 191 SER A CA 1
ATOM 1512 C C . SER A 1 191 ? -9.229 3.496 11.488 1.00 83.12 191 SER A C 1
ATOM 1514 O O . SER A 1 191 ? -8.092 3.148 11.795 1.00 83.12 191 SER A O 1
ATOM 1516 N N . GLN A 1 192 ? -10.293 3.148 12.208 1.00 78.50 192 GLN A N 1
ATOM 1517 C CA . GLN A 1 192 ? -10.173 2.370 13.437 1.00 78.50 192 GLN A CA 1
ATOM 1518 C C . GLN A 1 192 ? -9.421 1.042 13.230 1.00 78.50 192 GLN A C 1
ATOM 1520 O O . GLN A 1 192 ? -8.489 0.757 13.971 1.00 78.50 192 GLN A O 1
ATOM 1525 N N . GLU A 1 193 ? -9.748 0.288 12.171 1.00 77.00 193 GLU A N 1
ATOM 1526 C CA . GLU A 1 193 ? -9.037 -0.953 11.812 1.00 77.00 193 GLU A CA 1
ATOM 1527 C C . GLU A 1 193 ? -7.542 -0.686 11.540 1.00 77.00 193 GLU A C 1
ATOM 1529 O O . GLU A 1 193 ? -6.688 -1.506 11.867 1.00 77.00 193 GLU A O 1
ATOM 1534 N N . GLY A 1 194 ? -7.212 0.464 10.942 1.00 78.12 194 GLY A N 1
ATOM 1535 C CA . GLY A 1 194 ? -5.833 0.869 10.666 1.00 78.12 194 GLY A CA 1
ATOM 1536 C C . GLY A 1 194 ? -5.041 1.253 11.918 1.00 78.12 194 GLY A C 1
ATOM 1537 O O . GLY A 1 194 ? -3.853 0.940 11.987 1.00 78.12 194 GLY A O 1
ATOM 1538 N N . ARG A 1 195 ? -5.695 1.884 12.901 1.00 80.88 195 ARG A N 1
ATOM 1539 C CA . ARG A 1 195 ? -5.094 2.261 14.190 1.00 80.88 195 ARG A CA 1
ATOM 1540 C C . ARG A 1 195 ? -4.842 1.050 15.074 1.00 80.88 195 ARG A C 1
ATOM 1542 O O . ARG A 1 195 ? -3.726 0.883 15.543 1.00 80.88 195 ARG A O 1
ATOM 1549 N N . GLU A 1 196 ? -5.835 0.173 15.205 1.00 79.19 196 GLU A N 1
ATOM 1550 C CA . GLU A 1 196 ? -5.717 -1.062 15.992 1.00 79.19 196 GLU A CA 1
ATOM 1551 C C . GLU A 1 196 ? -4.567 -1.937 15.465 1.00 79.19 196 GLU A C 1
ATOM 1553 O O . GLU A 1 196 ? -3.737 -2.414 16.232 1.00 79.19 196 GLU A O 1
ATOM 1558 N N . ARG A 1 197 ? -4.433 -2.070 14.137 1.00 76.88 197 ARG A N 1
ATOM 1559 C CA . ARG A 1 197 ? -3.288 -2.777 13.537 1.00 76.88 197 ARG A CA 1
ATOM 1560 C C . ARG A 1 197 ? -1.951 -2.092 13.798 1.00 76.88 197 ARG A C 1
ATOM 1562 O O . ARG A 1 197 ? -0.953 -2.784 13.945 1.00 76.88 197 ARG A O 1
ATOM 1569 N N . ALA A 1 198 ? -1.909 -0.759 13.790 1.00 78.12 198 ALA A N 1
ATOM 1570 C CA . ALA A 1 198 ? -0.682 -0.014 14.061 1.00 78.12 198 ALA A CA 1
ATOM 1571 C C . ALA A 1 198 ? -0.235 -0.196 15.519 1.00 78.12 198 ALA A C 1
ATOM 1573 O O . ALA A 1 198 ? 0.948 -0.419 15.769 1.00 78.12 198 ALA A O 1
ATOM 1574 N N . GLU A 1 199 ? -1.181 -0.182 16.458 1.00 74.88 199 GLU A N 1
ATOM 1575 C CA . GLU A 1 199 ? -0.943 -0.468 17.876 1.00 74.88 199 GLU A CA 1
ATOM 1576 C C . GLU A 1 199 ? -0.409 -1.893 18.075 1.00 74.88 199 GLU A C 1
ATOM 1578 O O . GLU A 1 199 ? 0.605 -2.063 18.749 1.00 74.88 199 GLU A O 1
ATOM 1583 N N . GLN A 1 200 ? -0.980 -2.891 17.389 1.00 74.31 200 GLN A N 1
ATOM 1584 C CA . GLN A 1 200 ? -0.509 -4.286 17.434 1.00 74.31 200 GLN A CA 1
ATOM 1585 C C . GLN A 1 200 ? 0.950 -4.470 16.986 1.00 74.31 200 GLN A C 1
ATOM 1587 O O . GLN A 1 200 ? 1.626 -5.380 17.455 1.00 74.31 200 GLN A O 1
ATOM 1592 N N . VAL A 1 201 ? 1.457 -3.620 16.088 1.00 75.56 201 VAL A N 1
ATOM 1593 C CA . VAL A 1 201 ? 2.866 -3.651 15.644 1.00 75.56 201 VAL A CA 1
ATOM 1594 C C . VAL A 1 201 ? 3.744 -2.619 16.364 1.00 75.56 201 VAL A C 1
ATOM 1596 O O . VAL A 1 201 ? 4.873 -2.363 15.943 1.00 75.56 201 VAL A O 1
ATOM 1599 N N . GLY A 1 202 ? 3.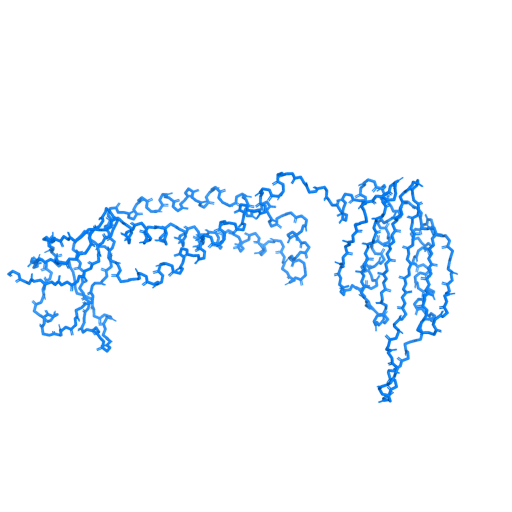241 -1.990 17.433 1.00 76.00 202 GLY A N 1
ATOM 1600 C CA . GLY A 1 202 ? 3.968 -0.986 18.217 1.00 76.00 202 GLY A CA 1
ATOM 1601 C C . GLY A 1 202 ? 4.282 0.303 17.446 1.00 76.00 202 GLY A C 1
ATOM 1602 O O . GLY A 1 202 ? 5.228 1.027 17.777 1.00 76.00 202 GLY A O 1
ATOM 1603 N N . GLN A 1 203 ? 3.534 0.602 16.383 1.00 78.56 203 GLN A N 1
ATOM 1604 C CA . GLN A 1 203 ? 3.776 1.753 15.523 1.00 78.56 203 GLN A CA 1
ATOM 1605 C C . GLN A 1 203 ? 2.924 2.946 15.962 1.00 78.56 203 GLN A C 1
ATOM 1607 O O . GLN A 1 203 ? 1.699 2.899 15.972 1.00 78.56 203 GLN A O 1
ATOM 1612 N N . SER A 1 204 ? 3.579 4.066 16.281 1.00 84.69 204 SER A N 1
ATOM 1613 C CA . SER A 1 204 ? 2.865 5.302 16.603 1.00 84.69 204 SER A CA 1
ATOM 1614 C C . SER A 1 204 ? 2.182 5.906 15.372 1.00 84.69 204 SER A C 1
ATOM 1616 O O . SER A 1 204 ? 2.688 5.811 14.249 1.00 84.69 204 SER A O 1
ATOM 1618 N N . MET A 1 205 ? 1.077 6.624 15.594 1.00 81.75 205 MET A N 1
ATOM 1619 C CA . MET A 1 205 ? 0.324 7.312 14.535 1.00 81.75 205 MET A CA 1
ATOM 1620 C C . MET A 1 205 ? 1.204 8.230 13.678 1.00 81.75 205 MET A C 1
ATOM 1622 O O . MET A 1 205 ? 1.097 8.237 12.454 1.00 81.75 205 MET A O 1
ATOM 1626 N N . THR A 1 206 ? 2.125 8.972 14.298 1.00 85.19 206 THR A N 1
ATOM 1627 C CA . THR A 1 206 ? 3.054 9.859 13.582 1.00 85.19 206 THR A CA 1
ATOM 1628 C C . THR A 1 206 ? 3.976 9.079 12.648 1.00 85.19 206 THR A C 1
ATOM 1630 O O . THR A 1 206 ? 4.172 9.482 11.501 1.00 85.19 206 THR A O 1
ATOM 1633 N N . LYS A 1 207 ? 4.511 7.935 13.103 1.00 86.81 207 LYS A N 1
ATOM 1634 C CA . LYS A 1 207 ? 5.346 7.059 12.268 1.00 86.81 207 LYS A CA 1
ATOM 1635 C C . LYS A 1 207 ? 4.544 6.470 11.111 1.00 86.81 207 LYS A C 1
ATOM 1637 O O . LYS A 1 207 ? 5.069 6.386 10.007 1.00 86.81 207 LYS A O 1
ATOM 1642 N N . GLN A 1 208 ? 3.285 6.102 11.340 1.00 85.38 208 GLN A N 1
ATOM 1643 C CA . GLN A 1 208 ? 2.399 5.574 10.302 1.00 85.38 208 GLN A CA 1
ATOM 1644 C C . GLN A 1 208 ? 2.099 6.625 9.222 1.00 85.38 208 GLN A C 1
ATOM 1646 O O . GLN A 1 208 ? 2.240 6.346 8.034 1.00 85.38 208 GLN A O 1
ATOM 1651 N N . VAL A 1 209 ? 1.747 7.852 9.619 1.00 89.25 209 VAL A N 1
ATOM 1652 C CA . VAL A 1 209 ? 1.493 8.960 8.682 1.00 89.25 209 VAL A CA 1
ATOM 1653 C C . VAL A 1 209 ? 2.749 9.298 7.882 1.00 89.25 209 VAL A C 1
ATOM 1655 O O . VAL A 1 209 ? 2.679 9.430 6.663 1.00 89.25 209 VAL A O 1
ATOM 1658 N N . PHE A 1 210 ? 3.908 9.379 8.539 1.00 90.81 210 PHE A N 1
ATOM 1659 C CA . PHE A 1 210 ? 5.175 9.625 7.854 1.00 90.81 210 PHE A CA 1
ATOM 1660 C C . PHE A 1 210 ? 5.526 8.504 6.866 1.00 90.81 210 PHE A C 1
ATOM 1662 O O . PHE A 1 210 ? 5.899 8.782 5.728 1.00 90.81 210 PHE A O 1
ATOM 1669 N N . ALA A 1 211 ? 5.341 7.241 7.262 1.00 89.19 211 ALA A N 1
ATOM 1670 C CA . ALA A 1 211 ? 5.559 6.094 6.386 1.00 89.19 211 ALA A CA 1
ATOM 1671 C C . ALA A 1 211 ? 4.649 6.131 5.150 1.00 89.19 211 ALA A C 1
ATOM 1673 O O . ALA A 1 211 ? 5.092 5.773 4.065 1.00 89.19 211 ALA A O 1
ATOM 1674 N N . ILE A 1 212 ? 3.408 6.605 5.282 1.00 91.81 212 ILE A N 1
ATOM 1675 C CA . ILE A 1 212 ? 2.497 6.785 4.144 1.00 91.81 212 ILE A CA 1
ATOM 1676 C C . ILE A 1 212 ? 2.960 7.926 3.246 1.00 91.81 212 ILE A C 1
ATOM 1678 O O . ILE A 1 212 ? 2.977 7.751 2.035 1.00 91.81 212 ILE A O 1
ATOM 1682 N N . LEU A 1 213 ? 3.365 9.066 3.810 1.00 92.00 213 LEU A N 1
ATOM 1683 C CA . LEU A 1 213 ? 3.860 10.201 3.026 1.00 92.00 213 LEU A CA 1
ATOM 1684 C C . LEU A 1 213 ? 5.075 9.803 2.183 1.00 92.00 213 LEU A C 1
ATOM 1686 O O . LEU A 1 213 ? 5.072 9.996 0.972 1.00 92.00 213 LEU A O 1
ATOM 1690 N N . VAL A 1 214 ? 6.083 9.187 2.803 1.00 92.88 214 VAL A N 1
ATOM 1691 C CA . VAL A 1 214 ? 7.306 8.768 2.103 1.00 92.88 214 VAL A CA 1
ATOM 1692 C C . VAL A 1 214 ? 7.043 7.563 1.201 1.00 92.88 214 VAL A C 1
ATOM 1694 O O . VAL A 1 214 ? 7.440 7.553 0.039 1.00 92.88 214 VAL A O 1
ATOM 1697 N N . GLY A 1 215 ? 6.327 6.556 1.700 1.00 91.94 215 GLY A N 1
ATOM 1698 C CA . GLY A 1 215 ? 6.015 5.343 0.948 1.00 91.94 215 GLY A CA 1
ATOM 1699 C C . GLY A 1 215 ? 5.173 5.622 -0.295 1.00 91.94 215 GLY A C 1
ATOM 1700 O O . GLY A 1 215 ? 5.414 5.024 -1.340 1.00 91.94 215 GLY A O 1
ATOM 1701 N N . ASN A 1 216 ? 4.241 6.577 -0.236 1.00 94.81 216 ASN A N 1
ATOM 1702 C CA . ASN A 1 216 ? 3.411 6.938 -1.384 1.00 94.81 216 ASN A CA 1
ATOM 1703 C C . ASN A 1 216 ? 4.219 7.597 -2.511 1.00 94.81 216 ASN A C 1
ATOM 1705 O O . ASN A 1 216 ? 3.818 7.486 -3.666 1.00 94.81 216 ASN A O 1
ATOM 1709 N N . ILE A 1 217 ? 5.365 8.228 -2.221 1.00 93.00 217 ILE A N 1
ATOM 1710 C CA . ILE A 1 217 ? 6.287 8.712 -3.265 1.00 93.00 217 ILE A CA 1
ATOM 1711 C C . ILE A 1 217 ? 6.806 7.519 -4.071 1.00 93.00 217 ILE A C 1
ATOM 1713 O O . ILE A 1 217 ? 6.693 7.501 -5.297 1.00 93.00 217 ILE A O 1
ATOM 1717 N N . ILE A 1 218 ? 7.303 6.492 -3.377 1.00 92.00 218 ILE A N 1
ATOM 1718 C CA . ILE A 1 218 ? 7.843 5.275 -3.997 1.00 92.00 218 ILE A CA 1
ATOM 1719 C C . ILE A 1 218 ? 6.747 4.538 -4.767 1.00 92.00 218 ILE A C 1
ATOM 1721 O O . ILE A 1 218 ? 6.958 4.155 -5.916 1.00 92.00 218 ILE A O 1
ATOM 1725 N N . LEU A 1 219 ? 5.564 4.367 -4.172 1.00 93.56 219 LEU A N 1
ATOM 1726 C CA . LEU A 1 219 ? 4.442 3.683 -4.818 1.00 93.56 219 LEU A CA 1
ATOM 1727 C C . LEU A 1 219 ? 3.947 4.440 -6.058 1.00 93.56 219 LEU A C 1
ATOM 1729 O O . LEU A 1 219 ? 3.666 3.818 -7.080 1.00 93.56 219 LEU A O 1
ATOM 1733 N N . SER A 1 220 ? 3.882 5.773 -6.004 1.00 94.25 220 SER A N 1
ATOM 1734 C CA . SER A 1 220 ? 3.437 6.592 -7.139 1.00 94.25 220 SER A CA 1
ATOM 1735 C C . SER A 1 220 ? 4.439 6.532 -8.282 1.00 94.25 220 SER A C 1
ATOM 1737 O O . SER A 1 220 ? 4.042 6.320 -9.425 1.00 94.25 220 SER A O 1
ATOM 1739 N N . PHE A 1 221 ? 5.734 6.635 -7.972 1.00 90.50 221 PHE A N 1
ATOM 1740 C CA . PHE A 1 221 ? 6.791 6.441 -8.959 1.00 90.50 221 PHE A CA 1
ATOM 1741 C C . PHE A 1 221 ? 6.729 5.040 -9.574 1.00 90.50 221 PHE A C 1
ATOM 1743 O O . PHE A 1 221 ? 6.721 4.909 -10.793 1.00 90.50 221 PHE A O 1
ATOM 1750 N N . SER A 1 222 ? 6.610 4.005 -8.741 1.00 91.81 222 SER A N 1
ATOM 1751 C CA . SER A 1 222 ? 6.556 2.609 -9.188 1.00 91.81 222 SER A CA 1
ATOM 1752 C C . SER A 1 222 ? 5.381 2.352 -10.127 1.00 91.81 222 SER A C 1
ATOM 1754 O O . SER A 1 222 ? 5.537 1.676 -11.141 1.00 91.81 222 SER A O 1
ATOM 1756 N N . LEU A 1 223 ? 4.210 2.916 -9.817 1.00 93.75 223 LEU A N 1
ATOM 1757 C CA . LEU A 1 223 ? 3.029 2.790 -10.663 1.00 93.75 223 LEU A CA 1
ATOM 1758 C C . LEU A 1 223 ? 3.233 3.473 -12.020 1.00 93.75 223 LEU A C 1
ATOM 1760 O O . LEU A 1 223 ? 2.911 2.883 -13.048 1.00 93.75 223 LEU A O 1
ATOM 1764 N N . VAL A 1 224 ? 3.762 4.698 -12.028 1.00 91.69 224 VAL A N 1
ATOM 1765 C CA . VAL A 1 224 ? 3.959 5.473 -13.261 1.00 91.69 224 VAL A CA 1
ATOM 1766 C C . VAL A 1 224 ? 5.063 4.861 -14.116 1.00 91.69 224 VAL A C 1
ATOM 1768 O O . VAL A 1 224 ? 4.811 4.506 -15.263 1.00 91.69 224 VAL A O 1
ATOM 1771 N N . ALA A 1 225 ? 6.258 4.669 -13.559 1.00 87.50 225 ALA A N 1
ATOM 1772 C CA . ALA A 1 225 ? 7.388 4.098 -14.283 1.00 87.50 225 ALA A CA 1
ATOM 1773 C C . ALA A 1 225 ? 7.075 2.671 -14.763 1.00 87.50 225 ALA A C 1
ATOM 1775 O O . ALA A 1 225 ? 7.253 2.344 -15.934 1.00 87.50 225 ALA A O 1
ATOM 1776 N N . GLY A 1 226 ? 6.507 1.836 -13.892 1.00 88.94 226 GLY A N 1
ATOM 1777 C CA . GLY A 1 226 ? 6.099 0.481 -14.244 1.00 88.94 226 GLY A CA 1
ATOM 1778 C C . GLY A 1 226 ? 5.003 0.416 -15.303 1.00 88.94 226 GLY A C 1
ATOM 1779 O O . GLY A 1 226 ? 5.096 -0.382 -16.237 1.00 88.94 226 GLY A O 1
ATOM 1780 N N . GLY A 1 227 ? 3.983 1.271 -15.189 1.00 88.56 227 GLY A N 1
ATOM 1781 C CA . GLY A 1 227 ? 2.908 1.377 -16.175 1.00 88.56 227 GLY A CA 1
ATOM 1782 C C . GLY A 1 227 ? 3.418 1.826 -17.543 1.00 88.56 227 GLY A C 1
ATOM 1783 O O . GLY A 1 227 ? 2.970 1.314 -18.566 1.00 88.56 227 GLY A O 1
ATOM 1784 N N . CYS A 1 228 ? 4.400 2.722 -17.572 1.00 88.50 228 CYS A N 1
ATOM 1785 C CA . CYS A 1 228 ? 5.028 3.176 -18.805 1.00 88.50 228 CYS A CA 1
ATOM 1786 C C . CYS A 1 228 ? 5.923 2.109 -19.444 1.00 88.50 228 CYS A C 1
ATOM 1788 O O . CYS A 1 228 ? 5.876 1.959 -20.664 1.00 88.50 228 CYS A O 1
ATOM 1790 N N . ASN A 1 229 ? 6.631 1.301 -18.650 1.00 87.88 229 ASN A N 1
ATOM 1791 C CA . ASN A 1 229 ? 7.319 0.110 -19.160 1.00 87.88 229 ASN A CA 1
ATOM 1792 C C . ASN A 1 229 ? 6.341 -0.869 -19.807 1.00 87.88 229 ASN A C 1
ATOM 1794 O O . ASN A 1 229 ? 6.554 -1.313 -20.932 1.00 87.88 229 ASN A O 1
ATOM 1798 N N . LEU A 1 230 ? 5.227 -1.164 -19.135 1.00 87.81 230 LEU A N 1
ATOM 1799 C CA . LEU A 1 230 ? 4.219 -2.063 -19.689 1.00 87.81 230 LEU A CA 1
ATOM 1800 C C . LEU A 1 230 ? 3.599 -1.490 -20.973 1.00 87.81 230 LEU A C 1
ATOM 1802 O O . LEU A 1 230 ? 3.388 -2.214 -21.944 1.00 87.81 230 LEU A O 1
ATOM 1806 N N . TRP A 1 231 ? 3.346 -0.181 -21.003 1.00 88.75 231 TRP A N 1
ATOM 1807 C CA . TRP A 1 231 ? 2.858 0.498 -22.199 1.00 88.75 231 TRP A CA 1
ATOM 1808 C C . TRP A 1 231 ? 3.855 0.417 -23.356 1.00 88.75 231 TRP A C 1
ATOM 1810 O O . TRP A 1 231 ? 3.440 0.200 -24.495 1.00 88.75 231 TRP A O 1
ATOM 1820 N N . HIS A 1 232 ? 5.155 0.564 -23.084 1.00 90.12 232 HIS A N 1
ATOM 1821 C CA . HIS A 1 232 ? 6.198 0.359 -24.083 1.00 90.12 232 HIS A CA 1
ATOM 1822 C C . HIS A 1 232 ? 6.096 -1.045 -24.680 1.00 90.12 232 HIS A C 1
ATOM 1824 O O . HIS A 1 232 ? 5.884 -1.160 -25.879 1.00 90.12 232 HIS A O 1
ATOM 1830 N N . VAL A 1 233 ? 6.105 -2.090 -23.851 1.00 87.31 233 VAL A N 1
ATOM 1831 C CA . VAL A 1 233 ? 6.030 -3.492 -24.305 1.00 87.31 233 VAL A CA 1
ATOM 1832 C C . VAL A 1 233 ? 4.807 -3.761 -25.192 1.00 87.31 233 VAL A C 1
ATOM 1834 O O . VAL A 1 233 ? 4.883 -4.534 -26.141 1.00 87.31 233 VAL A O 1
ATOM 1837 N N . ILE A 1 234 ? 3.673 -3.116 -24.914 1.00 90.06 234 ILE A N 1
ATOM 1838 C CA . ILE A 1 234 ? 2.437 -3.311 -25.688 1.00 90.06 234 ILE A CA 1
ATOM 1839 C C . ILE A 1 234 ? 2.432 -2.503 -26.996 1.00 90.06 234 ILE A C 1
ATOM 1841 O O . ILE A 1 234 ? 1.826 -2.926 -27.980 1.00 90.06 234 ILE A O 1
ATOM 1845 N N . SER A 1 235 ? 3.042 -1.317 -27.008 1.00 92.00 235 SER A N 1
ATOM 1846 C CA . SER A 1 235 ? 2.917 -0.352 -28.112 1.00 92.00 235 SER A CA 1
ATOM 1847 C C . SER A 1 235 ? 4.151 -0.238 -29.001 1.00 92.00 235 SER A C 1
ATOM 1849 O O . SER A 1 235 ? 4.069 0.395 -30.060 1.00 92.00 235 SER A O 1
ATOM 1851 N N . ALA A 1 236 ? 5.279 -0.809 -28.579 1.00 92.00 236 ALA A N 1
ATOM 1852 C CA . ALA A 1 236 ? 6.534 -0.686 -29.288 1.00 92.00 236 ALA A CA 1
ATOM 1853 C C . ALA A 1 236 ? 6.477 -1.382 -30.652 1.00 92.00 236 ALA A C 1
ATOM 1855 O O . ALA A 1 236 ? 5.804 -2.394 -30.855 1.00 92.00 236 ALA A O 1
ATOM 1856 N N . LYS A 1 237 ? 7.175 -0.792 -31.620 1.00 93.56 237 LYS A N 1
ATOM 1857 C CA . LYS A 1 237 ? 7.302 -1.317 -32.979 1.00 93.56 237 LYS A CA 1
ATOM 1858 C C . LYS A 1 237 ? 8.763 -1.356 -33.374 1.00 93.56 237 LYS A C 1
ATOM 1860 O O . LYS A 1 237 ? 9.518 -0.449 -33.025 1.00 93.56 237 LYS A O 1
ATOM 1865 N N . ALA A 1 238 ? 9.129 -2.374 -34.147 1.00 93.88 238 ALA A N 1
ATOM 1866 C CA . ALA A 1 238 ? 10.451 -2.453 -34.748 1.00 93.88 238 ALA A CA 1
ATOM 1867 C C . ALA A 1 238 ? 10.717 -1.205 -35.605 1.00 93.88 238 ALA A C 1
ATOM 1869 O O . ALA A 1 238 ? 9.901 -0.849 -36.459 1.00 93.88 238 ALA A O 1
ATOM 1870 N N . THR A 1 239 ? 11.835 -0.531 -35.355 1.00 93.94 239 THR A N 1
ATOM 1871 C CA . THR A 1 239 ? 12.257 0.663 -36.089 1.00 93.94 239 THR A CA 1
ATOM 1872 C C . THR A 1 239 ? 13.774 0.792 -36.092 1.00 93.94 239 THR A C 1
ATOM 1874 O O . THR A 1 239 ? 14.475 0.198 -35.270 1.00 93.94 239 THR A O 1
ATOM 1877 N N . GLU A 1 240 ? 14.255 1.648 -36.984 1.00 92.25 240 GLU A N 1
ATOM 1878 C CA . GLU A 1 240 ? 15.617 2.168 -36.976 1.00 92.25 240 GLU A CA 1
ATOM 1879 C C . GLU A 1 240 ? 15.583 3.652 -36.603 1.00 92.25 240 GLU A C 1
ATOM 1881 O O . GLU A 1 240 ? 14.656 4.372 -36.989 1.00 92.25 240 GLU A O 1
ATOM 1886 N N . LEU A 1 241 ? 16.560 4.106 -35.821 1.00 90.75 241 LEU A N 1
ATOM 1887 C CA . LEU A 1 241 ? 16.705 5.497 -35.407 1.00 90.75 241 LEU A CA 1
ATOM 1888 C C . LEU A 1 241 ? 18.132 5.965 -35.672 1.00 90.75 241 LEU A C 1
ATOM 1890 O O . LEU A 1 241 ? 19.093 5.315 -35.262 1.00 90.75 241 LEU A O 1
ATOM 1894 N N . ASP A 1 242 ? 18.263 7.125 -36.313 1.00 91.62 242 ASP A N 1
ATOM 1895 C CA . ASP A 1 242 ? 19.525 7.856 -36.316 1.00 91.62 242 ASP A CA 1
ATOM 1896 C C . ASP A 1 242 ? 19.790 8.374 -34.898 1.00 91.62 242 ASP A C 1
ATOM 1898 O O . ASP A 1 242 ? 18.986 9.121 -34.336 1.00 91.62 242 ASP A O 1
ATOM 1902 N N . ILE A 1 243 ? 20.917 7.968 -34.322 1.00 92.19 243 ILE A N 1
ATOM 1903 C CA . ILE A 1 243 ? 21.341 8.349 -32.976 1.00 92.19 243 ILE A CA 1
ATOM 1904 C C . ILE A 1 243 ? 22.665 9.107 -33.022 1.00 92.19 243 ILE A C 1
ATOM 1906 O O . ILE A 1 243 ? 23.512 8.885 -33.892 1.00 92.19 243 ILE A O 1
ATOM 1910 N N . THR A 1 244 ? 22.859 9.965 -32.028 1.00 93.25 244 THR A N 1
ATOM 1911 C CA . THR A 1 244 ? 24.146 10.597 -31.737 1.00 93.25 244 THR A CA 1
ATOM 1912 C C . THR A 1 244 ? 24.596 10.134 -30.360 1.00 93.25 244 THR A C 1
ATOM 1914 O O . THR A 1 244 ? 23.810 10.160 -29.413 1.00 93.25 244 THR A O 1
ATOM 1917 N N . PHE A 1 245 ? 25.850 9.711 -30.221 1.00 91.50 245 PHE A N 1
ATOM 1918 C CA . PHE A 1 245 ? 26.400 9.381 -28.907 1.00 91.50 245 PHE A CA 1
ATOM 1919 C C . PHE A 1 245 ? 26.655 10.661 -28.110 1.00 91.50 245 PHE A C 1
ATOM 1921 O O . PHE A 1 245 ? 27.392 11.531 -28.576 1.00 91.50 245 PHE A O 1
ATOM 1928 N N . SER A 1 246 ? 26.088 10.765 -26.910 1.00 89.75 246 SER A N 1
ATOM 1929 C CA . SER A 1 246 ? 26.272 11.925 -26.030 1.00 89.75 246 SER A CA 1
ATOM 1930 C C . SER A 1 246 ? 27.508 11.773 -25.147 1.00 89.75 246 SER A C 1
ATOM 1932 O O . SER A 1 246 ? 28.332 12.680 -25.073 1.00 89.75 246 SER A O 1
ATOM 1934 N N . ASP A 1 247 ? 27.681 10.608 -24.521 1.00 87.06 247 ASP A N 1
ATOM 1935 C CA . ASP A 1 247 ? 28.830 10.318 -23.664 1.00 87.06 247 ASP A CA 1
ATOM 1936 C C . ASP A 1 247 ? 29.099 8.809 -23.539 1.00 87.06 247 ASP A C 1
ATOM 1938 O O . ASP A 1 247 ? 28.286 7.964 -23.935 1.00 87.06 247 ASP A O 1
ATOM 1942 N N . LYS A 1 248 ? 30.254 8.461 -22.969 1.00 88.50 248 LYS A N 1
ATOM 1943 C CA . LYS A 1 248 ? 30.605 7.104 -22.550 1.00 88.50 248 LYS A CA 1
ATOM 1944 C C . LYS A 1 248 ? 30.426 6.942 -21.052 1.00 88.50 248 LYS A C 1
ATOM 1946 O O . LYS A 1 248 ? 30.934 7.733 -20.269 1.00 88.50 248 LYS A O 1
ATOM 1951 N N . ASN A 1 249 ? 29.841 5.820 -20.661 1.00 78.88 249 ASN A N 1
ATOM 1952 C CA . ASN A 1 249 ? 29.749 5.413 -19.271 1.00 78.88 249 ASN A CA 1
ATOM 1953 C C . ASN A 1 249 ? 30.697 4.228 -19.002 1.00 78.88 249 ASN A C 1
ATOM 1955 O O . ASN A 1 249 ? 30.571 3.162 -19.612 1.00 78.88 249 ASN A O 1
ATOM 1959 N N . GLN A 1 250 ? 31.676 4.418 -18.113 1.00 67.69 250 GLN A N 1
ATOM 1960 C CA . GLN A 1 250 ? 32.636 3.367 -17.744 1.00 67.69 250 GLN A CA 1
ATOM 1961 C C . GLN A 1 250 ? 32.071 2.373 -16.720 1.00 67.69 250 GLN A C 1
ATOM 1963 O O . GLN A 1 250 ? 32.602 1.270 -16.614 1.00 67.69 250 GLN A O 1
ATOM 1968 N N . ASP A 1 251 ? 30.977 2.710 -16.033 1.00 62.59 251 ASP A N 1
ATOM 1969 C CA . ASP A 1 251 ? 30.482 1.947 -14.878 1.00 62.59 251 ASP A CA 1
ATOM 1970 C C . ASP A 1 251 ? 29.819 0.605 -15.254 1.00 62.59 251 ASP A C 1
ATOM 1972 O O . ASP A 1 251 ? 29.555 -0.236 -14.399 1.00 62.59 251 ASP A O 1
ATOM 1976 N N . TYR A 1 252 ? 29.610 0.352 -16.548 1.00 67.31 252 TYR A N 1
ATOM 1977 C CA . TYR A 1 252 ? 28.994 -0.864 -17.093 1.00 67.31 252 TYR A CA 1
ATOM 1978 C C . TYR A 1 252 ? 30.030 -1.910 -17.553 1.00 67.31 252 TYR A C 1
ATOM 1980 O O . TYR A 1 252 ? 30.048 -2.334 -18.710 1.00 67.31 252 TYR A O 1
ATOM 1988 N N . TRP A 1 253 ? 30.932 -2.332 -16.663 1.00 62.78 253 TRP A N 1
ATOM 1989 C CA . TRP A 1 253 ? 31.896 -3.410 -16.941 1.00 62.78 253 TRP A CA 1
ATOM 1990 C C . TRP A 1 253 ? 31.489 -4.701 -16.228 1.00 62.78 253 TRP A C 1
ATOM 1992 O O . TRP A 1 253 ? 31.786 -4.917 -15.056 1.00 62.78 253 TRP A O 1
ATOM 2002 N N . GLY A 1 254 ? 30.813 -5.583 -16.960 1.00 66.50 254 GLY A N 1
ATOM 2003 C CA . GLY A 1 254 ? 30.332 -6.876 -16.482 1.00 66.50 254 GLY A CA 1
ATOM 2004 C C . GLY A 1 254 ? 30.698 -8.038 -17.408 1.00 66.50 254 GLY A C 1
ATOM 2005 O O . GLY A 1 254 ? 31.427 -7.909 -18.399 1.00 66.50 254 GLY A O 1
ATOM 2006 N N . LYS A 1 255 ? 30.172 -9.227 -17.093 1.00 68.81 255 LYS A N 1
ATOM 2007 C CA . LYS A 1 255 ? 30.396 -10.428 -17.914 1.00 68.81 255 LYS A CA 1
ATOM 2008 C C . LYS A 1 255 ? 29.888 -10.229 -19.348 1.00 68.81 255 LYS A C 1
ATOM 2010 O O . LYS A 1 255 ? 30.637 -10.535 -20.275 1.00 68.81 255 LYS A O 1
ATOM 2015 N N . ASN A 1 256 ? 28.716 -9.609 -19.495 1.00 73.00 256 ASN A N 1
ATOM 2016 C CA . ASN A 1 256 ? 28.048 -9.378 -20.781 1.00 73.00 256 ASN A CA 1
ATOM 2017 C C . ASN A 1 256 ? 28.136 -7.918 -21.259 1.00 73.00 256 ASN A C 1
ATOM 2019 O O . ASN A 1 256 ? 27.907 -7.655 -22.428 1.00 73.00 256 ASN A O 1
ATOM 2023 N N . CYS A 1 257 ? 28.536 -6.985 -20.385 1.00 81.69 257 CYS A N 1
ATOM 2024 C CA . CYS A 1 257 ? 28.692 -5.577 -20.741 1.00 81.69 257 CYS A CA 1
ATOM 2025 C C . CYS A 1 257 ? 30.153 -5.142 -20.750 1.00 81.69 257 CYS A C 1
ATOM 2027 O O . CYS A 1 257 ? 30.850 -5.317 -19.749 1.00 81.69 257 CYS A O 1
ATOM 2029 N N . LYS A 1 258 ? 30.642 -4.596 -21.864 1.00 83.38 258 LYS A N 1
ATOM 2030 C CA . LYS A 1 258 ? 32.040 -4.152 -22.023 1.00 83.38 258 LYS A CA 1
ATOM 2031 C C . LYS A 1 258 ? 32.203 -2.634 -22.066 1.00 83.38 258 LYS A C 1
ATOM 2033 O O . LYS A 1 258 ? 33.325 -2.155 -22.250 1.00 83.38 258 LYS A O 1
ATOM 2038 N N . GLY A 1 259 ? 31.115 -1.903 -21.853 1.00 85.56 259 GLY A N 1
ATOM 2039 C CA . GLY A 1 259 ? 31.090 -0.458 -21.682 1.00 85.56 259 GLY A CA 1
ATOM 2040 C C . GLY A 1 259 ? 29.720 0.114 -22.02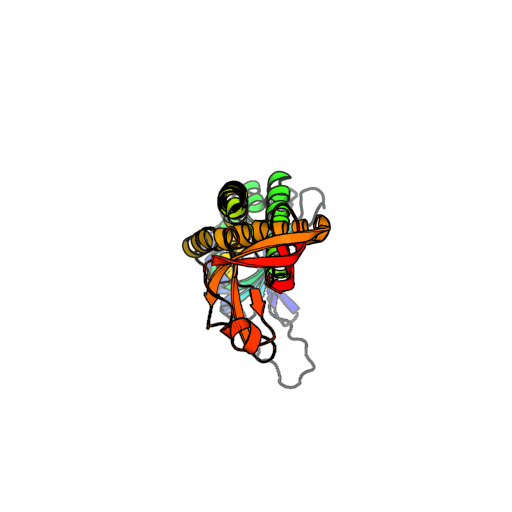6 1.00 85.56 259 GLY A C 1
ATOM 2041 O O . GLY A 1 259 ? 29.053 -0.369 -22.937 1.00 85.56 259 GLY A O 1
ATOM 2042 N N . GLY A 1 260 ? 29.307 1.143 -21.294 1.00 88.00 260 GLY A N 1
ATOM 2043 C CA . GLY A 1 260 ? 28.051 1.839 -21.528 1.00 88.00 260 GLY A CA 1
ATOM 2044 C C . GLY A 1 260 ? 28.224 3.024 -22.475 1.00 88.00 260 GLY A C 1
ATOM 2045 O O . GLY A 1 260 ? 29.261 3.698 -22.461 1.00 88.00 260 GLY A O 1
ATOM 2046 N N . VAL A 1 261 ? 27.207 3.301 -23.279 1.00 89.31 261 VAL A N 1
ATOM 2047 C CA . VAL A 1 261 ? 27.095 4.518 -24.090 1.00 89.31 261 VAL A CA 1
ATOM 2048 C C . VAL A 1 261 ? 25.742 5.171 -23.857 1.00 89.31 261 VAL A C 1
ATOM 2050 O O . VAL A 1 261 ? 24.741 4.484 -23.672 1.00 89.31 261 VAL A O 1
ATOM 2053 N N . ASN A 1 262 ? 25.718 6.496 -23.872 1.00 90.38 262 ASN A N 1
ATOM 2054 C CA . ASN A 1 262 ? 24.489 7.272 -23.780 1.00 90.38 262 ASN A CA 1
ATOM 2055 C C . ASN A 1 262 ? 24.171 7.867 -25.156 1.00 90.38 262 ASN A C 1
ATOM 2057 O O . ASN A 1 262 ? 25.084 8.195 -25.924 1.00 90.38 262 ASN A O 1
ATOM 2061 N N . PHE A 1 263 ? 22.887 8.008 -25.471 1.00 91.00 263 PHE A N 1
ATOM 2062 C CA . PHE A 1 263 ? 22.432 8.666 -26.696 1.00 91.00 263 PHE A CA 1
ATOM 2063 C C . PHE A 1 263 ? 21.947 10.080 -26.375 1.00 91.00 263 PHE A C 1
ATOM 2065 O O . PHE A 1 263 ? 21.471 10.346 -25.274 1.00 91.00 263 PHE A O 1
ATOM 2072 N N . GLU A 1 264 ? 22.081 11.010 -27.314 1.00 90.19 264 GLU A N 1
ATOM 2073 C CA . GLU A 1 264 ? 21.406 12.306 -27.213 1.00 90.19 264 GLU A CA 1
ATOM 2074 C C . GLU A 1 264 ? 19.883 12.112 -27.261 1.00 90.19 264 GLU A C 1
ATOM 2076 O O . GLU A 1 264 ? 19.391 11.270 -28.011 1.00 90.19 264 GLU A O 1
ATOM 2081 N N . HIS A 1 265 ? 19.143 12.910 -26.485 1.00 88.69 265 HIS A N 1
ATOM 2082 C CA . HIS A 1 265 ? 17.674 12.877 -26.368 1.00 88.69 265 HIS A CA 1
ATOM 2083 C C . HIS A 1 265 ? 17.084 11.631 -25.684 1.00 88.69 265 HIS A C 1
ATOM 2085 O O . HIS A 1 265 ? 15.855 11.473 -25.641 1.00 88.69 265 HIS A O 1
ATOM 2091 N N . PHE A 1 266 ? 17.936 10.764 -25.134 1.00 89.25 266 PHE A N 1
ATOM 2092 C CA . PHE A 1 266 ? 17.529 9.616 -24.339 1.00 89.25 266 PHE A CA 1
ATOM 2093 C C . PHE A 1 266 ? 18.241 9.599 -22.987 1.00 89.25 266 PHE A C 1
ATOM 2095 O O . PHE A 1 266 ? 19.446 9.829 -22.886 1.00 89.25 266 PHE A O 1
ATOM 2102 N N . SER A 1 267 ? 17.496 9.209 -21.960 1.00 86.81 267 SER A N 1
ATOM 2103 C CA . SER A 1 267 ? 18.001 8.938 -20.628 1.00 86.81 267 SER A CA 1
ATOM 2104 C C . SER A 1 267 ? 18.165 7.441 -20.420 1.00 86.81 267 SER A C 1
ATOM 2106 O O . SER A 1 267 ? 17.264 6.644 -20.697 1.00 86.81 267 SER A O 1
ATOM 2108 N N . GLY A 1 268 ? 19.319 7.071 -19.883 1.00 84.69 268 GLY A N 1
ATOM 2109 C CA . GLY A 1 268 ? 19.723 5.690 -19.680 1.00 84.69 268 GLY A CA 1
ATOM 2110 C C . GLY A 1 268 ? 21.028 5.392 -20.404 1.00 84.69 268 GLY A C 1
ATOM 2111 O O . GLY A 1 268 ? 21.534 6.193 -21.190 1.00 84.69 268 GLY A O 1
ATOM 2112 N N . THR A 1 269 ? 21.589 4.231 -20.098 1.00 86.62 269 THR A N 1
ATOM 2113 C CA . THR A 1 269 ? 22.856 3.779 -20.663 1.00 86.62 269 THR A CA 1
ATOM 2114 C C . THR A 1 269 ? 22.614 2.493 -21.427 1.00 86.62 269 THR A C 1
ATOM 2116 O O . THR A 1 269 ? 22.075 1.537 -20.879 1.00 86.62 269 THR A O 1
ATOM 2119 N N . VAL A 1 270 ? 23.056 2.461 -22.679 1.00 87.06 270 VAL A N 1
ATOM 2120 C CA . VAL A 1 270 ? 23.023 1.267 -23.516 1.00 87.06 270 VAL A CA 1
ATOM 2121 C C . VAL A 1 270 ? 24.316 0.503 -23.328 1.00 87.06 270 VAL A C 1
ATOM 2123 O O . VAL A 1 270 ? 25.414 1.059 -23.413 1.00 87.06 270 VAL A O 1
ATOM 2126 N N . CYS A 1 271 ? 24.183 -0.786 -23.067 1.00 86.50 271 CYS A N 1
ATOM 2127 C CA . CYS A 1 271 ? 25.312 -1.673 -22.917 1.00 86.50 271 CYS A CA 1
ATOM 2128 C C . CYS A 1 271 ? 25.888 -2.080 -24.283 1.00 86.50 271 CYS A C 1
ATOM 2130 O O . CYS A 1 271 ? 25.158 -2.563 -25.144 1.00 86.50 271 CYS A O 1
ATOM 2132 N N . LEU A 1 272 ? 27.203 -1.938 -24.475 1.00 85.75 272 LEU A N 1
ATOM 2133 C CA . LEU A 1 272 ? 27.913 -2.517 -25.617 1.00 85.75 272 LEU A CA 1
ATOM 2134 C C . LEU A 1 272 ? 28.594 -3.827 -25.215 1.00 85.75 272 LEU A C 1
ATOM 2136 O O . LEU A 1 272 ? 29.378 -3.867 -24.263 1.00 85.75 272 LEU A O 1
ATOM 2140 N N . GLU A 1 273 ? 28.348 -4.890 -25.979 1.00 83.00 273 GLU A N 1
ATOM 2141 C CA . GLU A 1 273 ? 28.935 -6.214 -25.731 1.00 83.00 273 GLU A CA 1
ATOM 2142 C C . GLU A 1 273 ? 30.412 -6.311 -26.141 1.00 83.00 273 GLU A C 1
ATOM 2144 O O . GLU A 1 273 ? 31.152 -7.121 -25.584 1.00 83.00 273 GLU A O 1
ATOM 2149 N N . ASP A 1 274 ? 30.873 -5.479 -27.080 1.00 84.38 274 ASP A N 1
ATOM 2150 C CA . ASP A 1 274 ? 32.257 -5.494 -27.556 1.00 84.38 274 ASP A CA 1
ATOM 2151 C C . ASP A 1 274 ? 33.029 -4.232 -27.140 1.00 84.38 274 ASP A C 1
ATOM 2153 O O . ASP A 1 274 ? 32.707 -3.086 -27.476 1.00 84.38 274 ASP A O 1
ATOM 2157 N N . ARG A 1 275 ? 34.134 -4.470 -26.427 1.00 84.19 275 ARG A N 1
ATOM 2158 C CA . ARG A 1 275 ? 35.065 -3.442 -25.961 1.00 84.19 275 ARG A CA 1
ATOM 2159 C C . ARG A 1 275 ? 35.737 -2.696 -27.114 1.00 84.19 275 ARG A C 1
ATOM 2161 O O . ARG A 1 275 ? 36.108 -1.534 -26.934 1.00 84.19 275 ARG A O 1
ATOM 2168 N N . ALA A 1 276 ? 35.964 -3.342 -28.257 1.00 84.69 276 ALA A N 1
ATOM 2169 C CA . ALA A 1 276 ? 36.576 -2.712 -29.423 1.00 84.69 276 ALA A CA 1
ATOM 2170 C C . ALA A 1 276 ? 35.680 -1.590 -29.963 1.00 84.69 276 ALA A C 1
ATOM 2172 O O . ALA A 1 276 ? 36.155 -0.463 -30.121 1.00 84.69 276 ALA A O 1
ATOM 2173 N N . TYR A 1 277 ? 34.381 -1.863 -30.111 1.00 83.81 277 TYR A N 1
ATOM 2174 C CA . TYR A 1 277 ? 33.377 -0.871 -30.502 1.00 83.81 277 TYR A CA 1
ATOM 2175 C C . TYR A 1 277 ? 33.253 0.252 -29.468 1.00 83.81 277 TYR A C 1
ATOM 2177 O O . TYR A 1 277 ? 33.318 1.432 -29.815 1.00 83.81 277 TYR A O 1
ATOM 2185 N N . TRP A 1 278 ? 33.198 -0.075 -28.174 1.00 87.44 278 TRP A N 1
ATOM 2186 C CA . TRP A 1 278 ? 33.143 0.958 -27.134 1.00 87.44 278 TRP A CA 1
ATOM 2187 C C . TRP A 1 278 ? 34.367 1.890 -27.146 1.00 87.44 278 TRP A C 1
ATOM 2189 O O . TRP A 1 278 ? 34.242 3.093 -26.911 1.00 87.44 278 TRP A O 1
ATOM 2199 N N . LYS A 1 279 ? 35.570 1.384 -27.453 1.00 85.94 279 LYS A N 1
ATOM 2200 C CA . LYS A 1 279 ? 36.787 2.213 -27.538 1.00 85.94 279 LYS A CA 1
ATOM 2201 C C . LYS A 1 279 ? 36.730 3.236 -28.673 1.00 85.94 279 LYS A C 1
ATOM 2203 O O . LYS A 1 279 ? 37.213 4.351 -28.470 1.00 85.94 279 LYS A O 1
ATOM 2208 N N . ILE A 1 280 ? 36.147 2.885 -29.819 1.00 88.44 280 ILE A N 1
ATOM 2209 C CA . ILE A 1 280 ? 36.121 3.755 -31.007 1.00 88.44 280 ILE A CA 1
ATOM 2210 C C . ILE A 1 280 ? 35.025 4.820 -30.968 1.00 88.44 280 ILE A C 1
ATOM 2212 O O . ILE A 1 280 ? 35.240 5.889 -31.533 1.00 88.44 280 ILE A O 1
ATOM 2216 N N . VAL A 1 281 ? 33.907 4.575 -30.271 1.00 87.88 281 VAL A N 1
ATOM 2217 C CA . VAL A 1 281 ? 32.826 5.563 -30.097 1.00 87.88 281 VAL A CA 1
ATOM 2218 C C . VAL A 1 281 ? 33.390 6.871 -29.527 1.00 87.88 281 VAL A C 1
ATOM 2220 O O . VAL A 1 281 ? 34.330 6.857 -28.734 1.00 87.88 281 VAL A O 1
ATOM 2223 N N . ARG A 1 282 ? 32.850 8.023 -29.913 1.00 88.12 282 ARG A N 1
ATOM 2224 C CA . ARG A 1 282 ? 33.175 9.333 -29.332 1.00 88.12 282 ARG A CA 1
ATOM 2225 C C . ARG A 1 282 ? 31.895 10.168 -29.248 1.00 88.12 282 ARG A C 1
ATOM 2227 O O . ARG A 1 282 ? 31.026 9.980 -30.100 1.00 88.12 282 ARG A O 1
ATOM 2234 N N . PRO A 1 283 ? 31.786 11.085 -28.272 1.00 89.06 283 PRO A N 1
ATOM 2235 C CA . PRO A 1 283 ? 30.705 12.066 -28.247 1.00 89.06 283 PRO A CA 1
ATOM 2236 C C . PRO A 1 283 ? 30.554 12.774 -29.601 1.00 89.06 283 PRO A C 1
ATOM 2238 O O . PRO A 1 283 ? 31.556 13.118 -30.235 1.00 89.06 283 PRO A O 1
ATOM 2241 N N . GLY A 1 284 ? 29.319 12.954 -30.061 1.00 87.88 284 GLY A N 1
ATOM 2242 C CA . GLY A 1 284 ? 28.983 13.572 -31.347 1.00 87.88 284 GLY A CA 1
ATOM 2243 C C . GLY A 1 284 ? 29.077 12.648 -32.570 1.00 87.88 284 GLY A C 1
ATOM 2244 O O . GLY A 1 284 ? 28.700 13.061 -33.668 1.00 87.88 284 GLY A O 1
ATOM 2245 N N . MET A 1 285 ? 29.556 11.405 -32.423 1.00 92.31 285 MET A N 1
ATOM 2246 C CA . MET A 1 285 ? 29.496 10.418 -33.509 1.00 92.31 285 MET A CA 1
ATOM 2247 C C . MET A 1 285 ? 28.051 9.991 -33.775 1.00 92.31 285 MET A C 1
ATOM 2249 O O . MET A 1 285 ? 27.264 9.838 -32.840 1.00 92.31 285 MET A O 1
ATOM 2253 N N . ARG A 1 286 ? 27.724 9.765 -35.051 1.00 91.75 286 ARG A N 1
ATOM 2254 C CA . ARG A 1 286 ? 26.398 9.322 -35.497 1.00 91.75 286 ARG A CA 1
ATOM 2255 C C . ARG A 1 286 ? 26.390 7.827 -35.796 1.00 91.75 286 ARG A C 1
ATOM 2257 O O . ARG A 1 286 ? 27.371 7.294 -36.309 1.00 91.75 286 ARG A O 1
ATOM 2264 N N . ALA A 1 287 ? 25.278 7.174 -35.505 1.00 91.62 287 ALA A N 1
ATOM 2265 C CA . ALA A 1 287 ? 25.053 5.757 -35.766 1.00 91.62 287 ALA A CA 1
ATOM 2266 C C . ALA A 1 287 ? 23.574 5.502 -36.083 1.00 91.62 287 ALA A C 1
ATOM 2268 O O . ALA A 1 287 ? 22.734 6.378 -35.873 1.00 91.62 287 ALA A O 1
ATOM 2269 N N . ILE A 1 288 ? 23.260 4.311 -36.585 1.00 93.06 288 ILE A N 1
ATOM 2270 C CA . ILE A 1 288 ? 21.887 3.805 -36.672 1.00 93.06 288 ILE A CA 1
ATOM 2271 C C . ILE A 1 288 ? 21.692 2.806 -35.541 1.00 93.06 288 ILE A C 1
ATOM 2273 O O . ILE A 1 288 ? 22.462 1.858 -35.418 1.00 93.06 288 ILE A O 1
ATOM 2277 N N . ALA A 1 289 ? 20.666 2.997 -34.723 1.00 91.94 289 ALA A N 1
ATOM 2278 C CA . ALA A 1 289 ? 20.236 2.001 -33.756 1.00 91.94 289 ALA A CA 1
ATOM 2279 C C . ALA A 1 289 ? 18.974 1.294 -34.255 1.00 91.94 289 ALA A C 1
ATOM 2281 O O . ALA A 1 289 ? 17.988 1.943 -34.607 1.00 91.94 289 ALA A O 1
ATOM 2282 N N . GLN A 1 290 ? 19.001 -0.035 -34.261 1.00 93.19 290 GLN A N 1
ATOM 2283 C CA . GLN A 1 290 ? 17.860 -0.892 -34.570 1.00 93.19 290 GLN A CA 1
ATOM 2284 C C . GLN A 1 290 ? 17.266 -1.426 -33.270 1.00 93.19 290 GLN A C 1
ATOM 2286 O O . GLN A 1 290 ? 17.996 -1.832 -32.361 1.00 93.19 290 GLN A O 1
ATOM 2291 N N . GLY A 1 291 ? 15.943 -1.447 -33.174 1.00 92.12 291 GLY A N 1
ATOM 2292 C CA . GLY A 1 291 ? 15.285 -1.828 -31.934 1.00 92.12 291 GLY A CA 1
ATOM 2293 C C . GLY A 1 291 ? 13.773 -1.715 -31.986 1.00 92.12 291 GLY A C 1
ATOM 2294 O O . GLY A 1 291 ? 13.178 -1.648 -33.061 1.00 92.12 291 GLY A O 1
ATOM 2295 N N . GLU A 1 292 ? 13.148 -1.672 -30.816 1.00 93.25 292 GLU A N 1
ATOM 2296 C CA . GLU A 1 292 ? 11.709 -1.467 -30.666 1.00 93.25 292 GLU A CA 1
ATOM 2297 C C . GLU A 1 292 ? 11.440 -0.101 -30.037 1.00 93.25 292 GLU A C 1
ATOM 2299 O O . GLU A 1 292 ? 11.866 0.185 -28.922 1.00 93.25 292 GLU A O 1
ATOM 2304 N N . ALA A 1 293 ? 10.746 0.781 -30.756 1.00 91.19 293 ALA A N 1
ATOM 2305 C CA . ALA A 1 293 ? 10.448 2.126 -30.280 1.00 91.19 293 ALA A CA 1
ATOM 2306 C C . ALA A 1 293 ? 8.970 2.318 -29.985 1.00 91.19 293 ALA A C 1
ATOM 2308 O O . ALA A 1 293 ? 8.084 1.851 -30.701 1.00 91.19 293 ALA A O 1
ATOM 2309 N N . SER A 1 294 ? 8.731 3.130 -28.967 1.00 90.88 294 SER A N 1
ATOM 2310 C CA . SER A 1 294 ? 7.436 3.707 -28.635 1.00 90.88 294 SER A CA 1
ATOM 2311 C C . SER A 1 294 ? 7.581 5.225 -28.481 1.00 90.88 294 SER A C 1
ATOM 2313 O O . SER A 1 294 ? 8.677 5.788 -28.579 1.00 90.88 294 SER A O 1
ATOM 2315 N N . ILE A 1 295 ? 6.475 5.884 -28.144 1.00 86.56 295 ILE A N 1
ATOM 2316 C CA . ILE A 1 295 ? 6.481 7.293 -27.729 1.00 86.56 295 ILE A CA 1
ATOM 2317 C C . ILE A 1 295 ? 7.176 7.529 -26.373 1.00 86.56 295 ILE A C 1
ATOM 2319 O O . ILE A 1 295 ? 7.467 8.671 -26.045 1.00 86.56 295 ILE A O 1
ATOM 2323 N N . ILE A 1 296 ? 7.424 6.477 -25.582 1.00 87.88 296 ILE A N 1
ATOM 2324 C CA . ILE A 1 296 ? 7.948 6.563 -24.206 1.00 87.88 296 ILE A CA 1
ATOM 2325 C C . ILE A 1 296 ? 9.443 6.240 -24.163 1.00 87.88 296 ILE A C 1
ATOM 2327 O O . ILE A 1 296 ? 10.253 7.009 -23.653 1.00 87.88 296 ILE A O 1
ATOM 2331 N N . ALA A 1 297 ? 9.793 5.080 -24.703 1.00 90.50 297 ALA A N 1
ATOM 2332 C CA . ALA A 1 297 ? 11.118 4.488 -24.610 1.00 90.50 297 ALA A CA 1
ATOM 2333 C C . ALA A 1 297 ? 11.519 3.815 -25.926 1.00 90.50 297 ALA A C 1
ATOM 2335 O O . ALA A 1 297 ? 10.686 3.643 -26.835 1.00 90.50 297 ALA A O 1
ATOM 2336 N N . PHE A 1 298 ? 12.791 3.446 -25.997 1.00 90.62 298 PHE A N 1
ATOM 2337 C CA . PHE A 1 298 ? 13.407 2.676 -27.063 1.00 90.62 298 PHE A CA 1
ATOM 2338 C C . PHE A 1 298 ? 14.195 1.510 -26.457 1.00 90.62 298 PHE A C 1
ATOM 2340 O O . PHE A 1 298 ? 15.001 1.708 -25.549 1.00 90.62 298 PHE A O 1
ATOM 2347 N N . ASP A 1 299 ? 13.938 0.306 -26.952 1.00 90.62 299 ASP A N 1
ATOM 2348 C CA . ASP A 1 299 ? 14.685 -0.903 -26.621 1.00 90.62 299 ASP A CA 1
ATOM 2349 C C . ASP A 1 299 ? 15.703 -1.184 -27.727 1.00 90.62 299 ASP A C 1
ATOM 2351 O O . ASP A 1 299 ? 15.328 -1.433 -28.877 1.00 90.62 299 ASP A O 1
ATOM 2355 N N . VAL A 1 300 ? 16.991 -1.094 -27.402 1.00 89.50 300 VAL A N 1
ATOM 2356 C CA . VAL A 1 300 ? 18.078 -1.155 -28.386 1.00 89.50 300 VAL A CA 1
ATOM 2357 C C . VAL A 1 300 ? 18.509 -2.600 -28.590 1.00 89.50 300 VAL A C 1
ATOM 2359 O O . VAL A 1 300 ? 19.001 -3.238 -27.666 1.00 89.50 300 VAL A O 1
ATOM 2362 N N . LYS A 1 301 ? 18.408 -3.096 -29.826 1.00 89.38 301 LYS A N 1
ATOM 2363 C CA . LYS A 1 301 ? 18.822 -4.461 -30.191 1.00 89.38 301 LYS A CA 1
ATOM 2364 C C . LYS A 1 301 ? 20.170 -4.507 -30.898 1.00 89.38 301 LYS A C 1
ATOM 2366 O O . LYS A 1 301 ? 20.940 -5.438 -30.688 1.00 89.38 301 LYS A O 1
ATOM 2371 N N . ALA A 1 302 ? 20.457 -3.522 -31.744 1.00 87.69 302 ALA A N 1
ATOM 2372 C CA . ALA A 1 302 ? 21.725 -3.426 -32.457 1.00 87.69 302 ALA A CA 1
ATOM 2373 C C . ALA A 1 302 ? 22.084 -1.968 -32.752 1.00 87.69 302 ALA A C 1
ATOM 2375 O O . ALA A 1 302 ? 21.210 -1.105 -32.842 1.00 87.69 302 ALA A O 1
ATOM 2376 N N . ILE A 1 303 ? 23.379 -1.700 -32.917 1.00 88.44 303 ILE A N 1
ATOM 2377 C CA . ILE A 1 303 ? 23.899 -0.385 -33.292 1.00 88.44 303 ILE A CA 1
ATOM 2378 C C . ILE A 1 303 ? 24.896 -0.566 -34.431 1.00 88.44 303 ILE A C 1
ATOM 2380 O O . ILE A 1 303 ? 25.871 -1.305 -34.301 1.00 88.44 303 ILE A O 1
ATOM 2384 N N . GLU A 1 304 ? 24.672 0.151 -35.523 1.00 87.06 304 GLU A N 1
ATOM 2385 C CA . GLU A 1 304 ? 25.545 0.205 -36.686 1.00 87.06 304 GLU A CA 1
ATOM 2386 C C . GLU A 1 304 ? 26.210 1.585 -36.763 1.00 87.06 304 GLU A C 1
ATOM 2388 O O . GLU A 1 304 ? 25.546 2.621 -36.849 1.00 87.06 304 GLU A O 1
ATOM 2393 N N . LEU A 1 305 ? 27.542 1.610 -36.689 1.00 82.75 305 LEU A N 1
ATOM 2394 C CA . LEU A 1 305 ? 28.318 2.843 -36.824 1.00 82.75 305 LEU A CA 1
ATOM 2395 C C . LEU A 1 305 ? 28.340 3.279 -38.296 1.00 82.75 305 LEU A C 1
ATOM 2397 O O . LEU A 1 305 ? 28.641 2.459 -39.161 1.00 82.75 305 LEU A O 1
ATOM 2401 N N . LYS A 1 306 ? 28.053 4.561 -38.556 1.00 68.12 306 LYS A N 1
ATOM 2402 C CA . LYS A 1 306 ? 28.198 5.176 -39.885 1.00 68.12 306 LYS A CA 1
ATOM 2403 C C . LYS A 1 306 ? 29.628 5.647 -40.140 1.00 68.12 306 LYS A C 1
ATOM 2405 O O . LYS A 1 306 ? 30.277 6.119 -39.178 1.00 68.12 306 LYS A O 1
#

Organism: Shewanella halifaxensis (strain HAW-EB4) (NCBI:txid458817)

pLDDT: mean 84.33, std 9.75, range [42.19, 94.81]